Protein AF-A0A1V5WSX2-F1 (afdb_monomer)

Structure (mmCIF, N/CA/C/O backbone):
data_AF-A0A1V5WSX2-F1
#
_entry.id   AF-A0A1V5WSX2-F1
#
loop_
_atom_site.group_PDB
_atom_site.id
_atom_site.type_symbol
_atom_site.label_atom_id
_atom_site.label_alt_id
_atom_site.label_comp_id
_atom_site.label_asym_id
_atom_site.label_entity_id
_atom_site.label_seq_id
_atom_site.pdbx_PDB_ins_code
_atom_site.Cartn_x
_atom_site.Cartn_y
_atom_site.Cartn_z
_atom_site.occupancy
_atom_site.B_iso_or_equiv
_atom_site.auth_seq_id
_atom_site.auth_comp_id
_atom_site.auth_asym_id
_atom_site.auth_atom_id
_atom_site.pdbx_PDB_model_num
ATOM 1 N N . MET A 1 1 ? -23.807 5.286 15.806 1.00 81.06 1 MET A N 1
ATOM 2 C CA . MET A 1 1 ? -22.553 5.607 16.513 1.00 81.06 1 MET A CA 1
ATOM 3 C C . MET A 1 1 ? -21.850 6.659 15.704 1.00 81.06 1 MET A C 1
ATOM 5 O O . MET A 1 1 ? -21.819 6.527 14.485 1.00 81.06 1 MET A O 1
ATOM 9 N N . ARG A 1 2 ? -21.368 7.705 16.363 1.00 89.94 2 ARG A N 1
ATOM 10 C CA . ARG A 1 2 ? -20.576 8.746 15.704 1.00 89.94 2 ARG A CA 1
ATOM 11 C C . ARG A 1 2 ? -19.125 8.290 15.631 1.00 89.94 2 ARG A C 1
ATOM 13 O O . ARG A 1 2 ? -18.667 7.587 16.532 1.00 89.94 2 ARG A O 1
ATOM 20 N N . TYR A 1 3 ? -18.405 8.672 14.586 1.00 93.56 3 TYR A N 1
ATOM 21 C CA . TYR A 1 3 ? -17.001 8.303 14.437 1.00 93.56 3 TYR A CA 1
ATOM 22 C C . TYR A 1 3 ? -16.136 9.506 14.092 1.00 93.56 3 TYR A C 1
ATOM 24 O O . TYR A 1 3 ? -16.601 10.485 13.509 1.00 93.56 3 TYR A O 1
ATOM 32 N N . TYR A 1 4 ? -14.866 9.400 14.454 1.00 94.31 4 TYR A N 1
ATOM 33 C CA . TYR A 1 4 ? -13.810 10.328 14.090 1.00 94.31 4 TYR A CA 1
ATOM 34 C C . TYR A 1 4 ? -12.679 9.550 13.414 1.00 94.31 4 TYR A C 1
ATOM 36 O O . TYR A 1 4 ? -12.425 8.399 13.766 1.00 94.31 4 TYR A O 1
ATOM 44 N N . VAL A 1 5 ? -11.990 10.164 12.453 1.00 92.44 5 VAL A N 1
ATOM 45 C CA . VAL A 1 5 ? -10.804 9.567 11.824 1.00 92.44 5 VAL A CA 1
ATOM 46 C C . VAL A 1 5 ? -9.603 10.423 12.180 1.00 92.44 5 VAL A C 1
ATOM 48 O O . VAL A 1 5 ? -9.512 11.595 11.816 1.00 92.44 5 VAL A O 1
ATOM 51 N N . TYR A 1 6 ? -8.678 9.825 12.915 1.00 87.56 6 TYR A N 1
ATOM 52 C CA . TYR A 1 6 ? -7.447 10.455 13.340 1.00 87.56 6 TYR A CA 1
ATOM 53 C C . TYR A 1 6 ? -6.374 10.274 12.264 1.00 87.56 6 TYR A C 1
ATOM 55 O O . TYR A 1 6 ? -6.050 9.145 11.894 1.00 87.56 6 TYR A O 1
ATOM 63 N N . ASN A 1 7 ? -5.805 11.392 11.800 1.00 75.69 7 ASN A N 1
ATOM 64 C CA . ASN A 1 7 ? -4.631 11.425 10.924 1.00 75.69 7 ASN A CA 1
ATOM 65 C C . ASN A 1 7 ? -4.797 10.562 9.652 1.00 75.69 7 ASN A C 1
ATOM 67 O O . ASN A 1 7 ? -4.144 9.540 9.486 1.00 75.69 7 ASN A O 1
ATOM 71 N N . HIS A 1 8 ? -5.756 10.919 8.793 1.00 74.00 8 HIS A N 1
ATOM 72 C CA . HIS A 1 8 ? -6.280 9.985 7.793 1.00 74.00 8 HIS A CA 1
ATOM 73 C C . HIS A 1 8 ? -5.400 9.742 6.551 1.00 74.00 8 HIS A C 1
ATOM 75 O O . HIS A 1 8 ? -5.700 8.808 5.804 1.00 74.00 8 HIS A O 1
ATOM 81 N N . HIS A 1 9 ? -4.373 10.577 6.304 1.00 74.19 9 HIS A N 1
ATOM 82 C CA . HIS A 1 9 ? -3.373 10.446 5.218 1.00 74.19 9 HIS A CA 1
ATOM 83 C C . HIS A 1 9 ? -3.946 10.075 3.836 1.00 74.19 9 HIS A C 1
ATOM 85 O O . HIS A 1 9 ? -3.335 9.357 3.053 1.00 74.19 9 HIS A O 1
ATOM 91 N N . ASN A 1 10 ? -5.174 10.511 3.542 1.00 78.69 10 ASN A N 1
ATOM 92 C CA . ASN A 1 10 ? -5.944 10.120 2.352 1.00 78.69 10 ASN A CA 1
ATOM 93 C C . ASN A 1 10 ? -6.190 8.602 2.173 1.00 78.69 10 ASN A C 1
ATOM 95 O O . ASN A 1 10 ? -6.681 8.195 1.127 1.00 78.69 10 ASN A O 1
ATOM 99 N N . PHE A 1 11 ? -5.932 7.751 3.171 1.00 86.75 11 PHE A N 1
ATOM 100 C CA . PHE A 1 11 ? -6.207 6.306 3.103 1.00 86.75 11 PHE A CA 1
ATOM 101 C C . PHE A 1 11 ? -7.594 5.917 3.622 1.00 86.75 11 PHE A C 1
ATOM 103 O O . PHE A 1 11 ? -8.118 4.862 3.257 1.00 86.75 11 PHE A O 1
ATOM 110 N N . TRP A 1 12 ? -8.224 6.771 4.430 1.00 91.69 12 TRP A N 1
ATOM 111 C CA . TRP A 1 12 ? -9.629 6.609 4.793 1.00 91.69 12 TRP A CA 1
ATOM 112 C C . TRP A 1 12 ? -10.552 7.053 3.653 1.00 91.69 12 TRP A C 1
ATOM 114 O O . TRP A 1 12 ? -10.501 8.204 3.228 1.00 91.69 12 TRP A O 1
ATOM 124 N N . GLN A 1 13 ? -11.403 6.144 3.172 1.00 92.38 13 GLN A N 1
ATOM 125 C CA . GLN A 1 13 ? -12.164 6.327 1.923 1.00 92.38 13 GLN A CA 1
ATOM 126 C C . GLN A 1 13 ? -13.671 6.072 2.080 1.00 92.38 13 GLN A C 1
ATOM 128 O O . GLN A 1 13 ? -14.421 6.091 1.109 1.00 92.38 13 GLN A O 1
ATOM 133 N N . TRP A 1 14 ? -14.141 5.878 3.314 1.00 92.06 14 TRP A N 1
ATOM 134 C CA . TRP A 1 14 ? -15.554 5.648 3.641 1.00 92.06 14 TRP A CA 1
ATOM 135 C C . TRP A 1 14 ? -16.342 6.939 3.919 1.00 92.06 14 TRP A C 1
ATOM 137 O O . TRP A 1 14 ? -17.446 6.890 4.458 1.00 92.06 14 TRP A O 1
ATOM 147 N N . GLY A 1 15 ? -15.785 8.092 3.542 1.00 84.50 15 GLY A N 1
ATOM 148 C CA . GLY A 1 15 ? -16.383 9.412 3.744 1.00 84.50 15 GLY A CA 1
ATOM 149 C C . GLY A 1 15 ? -15.727 10.214 4.866 1.00 84.50 15 GLY A C 1
ATOM 150 O O . GLY A 1 15 ? -14.919 9.706 5.641 1.00 84.50 15 GLY A O 1
ATOM 151 N N . ILE A 1 16 ? -16.054 11.504 4.919 1.00 76.81 16 ILE A N 1
ATOM 152 C CA . ILE A 1 16 ? -15.537 12.424 5.936 1.00 76.81 16 ILE A CA 1
ATOM 153 C C . ILE A 1 16 ? -16.316 12.192 7.242 1.00 76.81 16 ILE A C 1
ATOM 155 O O . ILE A 1 16 ? -17.545 12.092 7.184 1.00 76.81 16 ILE A O 1
ATOM 159 N N . PRO A 1 17 ? -15.643 12.131 8.406 1.00 78.12 17 PRO A N 1
ATOM 160 C CA . PRO A 1 17 ? -16.316 12.089 9.699 1.00 78.12 17 PRO A CA 1
ATOM 161 C C . PRO A 1 17 ? -17.288 13.258 9.863 1.00 78.12 17 PRO A C 1
ATOM 163 O O . PRO A 1 17 ? -16.935 14.407 9.602 1.00 78.12 17 PRO A O 1
ATOM 166 N N . ASP A 1 18 ? -18.495 12.979 10.342 1.00 72.69 18 ASP A N 1
ATOM 167 C CA . ASP A 1 18 ? -19.526 13.988 10.607 1.00 72.69 18 ASP A CA 1
ATOM 168 C C . ASP A 1 18 ? -19.510 14.492 12.059 1.00 72.69 18 ASP A C 1
ATOM 170 O O . ASP A 1 18 ? -20.369 15.280 12.457 1.00 72.69 18 ASP A O 1
ATOM 174 N N . SER A 1 19 ? -18.535 14.050 12.860 1.00 82.25 19 SER A N 1
ATOM 175 C CA . SER A 1 19 ? -18.461 14.344 14.287 1.00 82.25 19 SER A CA 1
ATOM 176 C C . SER A 1 19 ? -17.075 14.800 14.729 1.00 82.25 19 SER A C 1
ATOM 178 O O . SER A 1 19 ? -16.050 14.425 14.157 1.00 82.25 19 SER A O 1
ATOM 180 N N . SER A 1 20 ? -17.045 15.623 15.776 1.00 89.44 20 SER A N 1
ATOM 181 C CA . SER A 1 20 ? -15.806 15.968 16.469 1.00 89.44 20 SER A CA 1
ATOM 182 C C . SER A 1 20 ? -15.304 14.785 17.300 1.00 89.44 20 SER A C 1
ATOM 184 O O . SER A 1 20 ? -16.075 13.912 17.704 1.00 89.44 20 SER A O 1
ATOM 186 N N . LEU A 1 21 ? -14.011 14.785 17.639 1.00 89.44 21 LEU A N 1
ATOM 187 C CA . LEU A 1 21 ? -13.430 13.764 18.515 1.00 89.44 21 LEU A CA 1
ATOM 188 C C . LEU A 1 21 ? -14.223 13.598 19.826 1.00 89.44 21 LEU A C 1
ATOM 190 O O . LEU A 1 21 ? -14.451 12.478 20.283 1.00 89.44 21 LEU A O 1
ATOM 194 N N . THR A 1 22 ? -14.689 14.700 20.421 1.00 90.00 22 THR A N 1
ATOM 195 C CA . THR A 1 22 ? -15.452 14.671 21.677 1.00 90.00 22 THR A CA 1
ATOM 196 C C . THR A 1 22 ? -16.807 13.986 21.526 1.00 90.00 22 THR A C 1
ATOM 198 O O . THR A 1 22 ? -17.212 13.252 22.427 1.00 90.00 22 THR A O 1
ATOM 201 N N . GLU A 1 23 ? -17.472 14.171 20.386 1.00 91.38 23 GLU A N 1
ATOM 202 C CA . GLU A 1 23 ? -18.795 13.608 20.087 1.00 91.38 23 GLU A CA 1
ATOM 203 C C . GLU A 1 23 ? -18.759 12.178 19.539 1.00 91.38 23 GLU A C 1
ATOM 205 O O . GLU A 1 23 ? -19.786 11.504 19.542 1.00 91.38 23 GLU A O 1
ATOM 210 N N . SER A 1 24 ? -17.606 11.725 19.047 1.00 93.25 24 SER A N 1
ATOM 211 C CA . SER A 1 24 ? -17.447 10.388 18.470 1.00 93.25 24 SER A CA 1
ATOM 212 C C . SER A 1 24 ? -17.478 9.285 19.530 1.00 93.25 24 SER A C 1
ATOM 214 O O . SER A 1 24 ? -16.972 9.474 20.628 1.00 93.25 24 SER A O 1
ATOM 216 N N . ASP A 1 25 ? -18.030 8.117 19.218 1.00 94.62 25 ASP A N 1
ATOM 217 C CA . ASP A 1 25 ? -17.921 6.908 20.051 1.00 94.62 25 ASP A CA 1
ATOM 218 C C . ASP A 1 25 ? -16.700 6.065 19.638 1.00 94.62 25 ASP A C 1
ATOM 220 O O . ASP A 1 25 ? -16.114 5.340 20.443 1.00 94.62 25 ASP A O 1
ATOM 224 N N . ILE A 1 26 ? -16.324 6.172 18.359 1.00 96.00 26 ILE A N 1
ATOM 225 C CA . ILE A 1 26 ? -15.271 5.395 17.707 1.00 96.00 26 ILE A CA 1
ATOM 226 C C . ILE A 1 26 ? -14.227 6.346 17.135 1.00 96.00 26 ILE A C 1
ATOM 228 O O . ILE A 1 26 ? -14.568 7.344 16.496 1.00 96.00 26 ILE A O 1
ATOM 232 N N . VAL A 1 27 ? -12.959 5.984 17.288 1.00 96.38 27 VAL A N 1
ATOM 233 C CA . VAL A 1 27 ? -11.837 6.639 16.625 1.00 96.38 27 VAL A CA 1
ATOM 234 C C . VAL A 1 27 ? -11.146 5.640 15.710 1.00 96.38 27 VAL A C 1
ATOM 236 O O . VAL A 1 27 ? -10.592 4.647 16.174 1.00 96.38 27 VAL A O 1
ATOM 239 N N . PHE A 1 28 ? -11.156 5.923 14.412 1.00 96.06 28 PHE A N 1
ATOM 240 C CA . PHE A 1 28 ? -10.368 5.194 13.425 1.00 96.06 28 PHE A CA 1
ATOM 241 C C . PHE A 1 28 ? -8.978 5.821 13.297 1.00 96.06 28 PHE A C 1
ATOM 243 O O . PHE A 1 28 ? -8.864 7.040 13.173 1.00 96.06 28 PHE A O 1
ATOM 250 N N . MET A 1 29 ? -7.922 5.011 13.294 1.00 94.75 29 MET A N 1
ATOM 251 C CA . MET A 1 29 ? -6.538 5.470 13.124 1.00 94.75 29 MET A CA 1
ATOM 252 C C . MET A 1 29 ? -5.724 4.520 12.249 1.00 94.75 29 MET A C 1
ATOM 254 O O . MET A 1 29 ? -6.065 3.355 12.092 1.00 94.75 29 MET A O 1
ATOM 258 N N . TRP A 1 30 ? -4.655 5.031 11.649 1.00 91.12 30 TRP A N 1
ATOM 259 C CA . TRP A 1 30 ? -3.855 4.282 10.680 1.00 91.12 30 TRP A CA 1
ATOM 260 C C . TRP A 1 30 ? -2.853 3.300 11.308 1.00 91.12 30 TRP A C 1
ATOM 262 O O . TRP A 1 30 ? -2.371 2.391 10.638 1.00 91.12 30 TRP A O 1
ATOM 272 N N . ALA A 1 31 ? -2.529 3.495 12.584 1.00 92.50 31 ALA A N 1
ATOM 273 C CA . ALA A 1 31 ? -1.707 2.613 13.404 1.00 92.50 31 ALA A CA 1
ATOM 274 C C . ALA A 1 31 ? -1.975 2.917 14.882 1.00 92.50 31 ALA A C 1
ATOM 276 O O . ALA A 1 31 ? -2.416 4.015 15.217 1.00 92.50 31 ALA A O 1
ATOM 277 N N . ASP A 1 32 ? -1.668 1.971 15.762 1.00 94.25 32 ASP A N 1
ATOM 278 C CA . ASP A 1 32 ? -1.816 2.105 17.214 1.00 94.25 32 ASP A CA 1
ATOM 279 C C . ASP A 1 32 ? -0.463 2.124 17.945 1.00 94.25 32 ASP A C 1
ATOM 281 O O . ASP A 1 32 ? -0.228 2.985 18.792 1.00 94.25 32 ASP A O 1
ATOM 285 N N . PHE A 1 33 ? 0.470 1.242 17.579 1.00 92.69 33 PHE A N 1
ATOM 286 C CA . PHE A 1 33 ? 1.764 1.099 18.243 1.00 92.69 33 PHE A CA 1
ATOM 287 C C . PHE A 1 33 ? 2.616 2.382 18.299 1.00 92.69 33 PHE A C 1
ATOM 289 O O . PHE A 1 33 ? 3.225 2.606 19.351 1.00 92.69 33 PHE A O 1
ATOM 296 N N . PRO A 1 34 ? 2.674 3.261 17.268 1.00 91.75 34 PRO A N 1
ATOM 297 C CA . PRO A 1 34 ? 3.456 4.489 17.379 1.00 91.75 34 PRO A CA 1
ATOM 298 C C . PRO A 1 34 ? 2.739 5.558 18.222 1.00 91.75 34 PRO A C 1
ATOM 300 O O . PRO A 1 34 ? 3.368 6.535 18.614 1.00 91.75 34 PRO A O 1
ATOM 303 N N . PHE A 1 35 ? 1.457 5.354 18.549 1.00 94.25 35 PHE A N 1
ATOM 304 C CA . PHE A 1 35 ? 0.581 6.283 19.272 1.00 94.25 35 PHE A CA 1
ATOM 305 C C . PHE A 1 35 ? 0.051 5.676 20.576 1.00 94.25 35 PHE A C 1
ATOM 307 O O . PHE A 1 35 ? -1.097 5.876 20.975 1.00 94.25 35 PHE A O 1
ATOM 314 N N . ARG A 1 36 ? 0.878 4.872 21.254 1.00 95.31 36 ARG A N 1
ATOM 315 C CA . ARG A 1 36 ? 0.453 4.093 22.425 1.00 95.31 36 ARG A CA 1
ATOM 316 C C . ARG A 1 36 ? -0.188 4.940 23.527 1.00 95.31 36 ARG A C 1
ATOM 318 O O . ARG A 1 36 ? -1.112 4.468 24.192 1.00 95.31 36 ARG A O 1
ATOM 325 N N . ASN A 1 37 ? 0.315 6.149 23.760 1.00 96.31 37 ASN A N 1
ATOM 326 C CA . ASN A 1 37 ? -0.226 7.027 24.795 1.00 96.31 37 ASN A CA 1
ATOM 327 C C . ASN A 1 37 ? -1.585 7.585 24.374 1.00 96.31 37 ASN A C 1
ATOM 329 O O . ASN A 1 37 ? -2.527 7.554 25.158 1.00 96.31 37 ASN A O 1
ATOM 333 N N . GLU A 1 38 ? -1.701 8.015 23.123 1.00 95.81 38 GLU A N 1
ATOM 334 C CA . GLU A 1 38 ? -2.919 8.542 22.527 1.00 95.81 38 GLU A CA 1
ATOM 335 C C . GLU A 1 38 ? -4.026 7.485 22.522 1.00 95.81 38 GLU A C 1
ATOM 337 O O . GLU A 1 38 ? -5.136 7.773 22.964 1.00 95.81 38 GLU A O 1
ATOM 342 N N . VAL A 1 39 ? -3.721 6.246 22.116 1.00 97.00 39 VAL A N 1
ATOM 343 C CA . VAL A 1 39 ? -4.668 5.117 22.153 1.00 97.00 39 VAL A CA 1
ATOM 344 C C . VAL A 1 39 ? -5.210 4.916 23.567 1.00 97.00 39 VAL A C 1
ATOM 346 O O . VAL A 1 39 ? -6.424 4.902 23.768 1.00 97.00 39 VAL A O 1
ATOM 349 N N . LYS A 1 40 ? -4.323 4.850 24.569 1.00 97.12 40 LYS A N 1
ATOM 350 C CA . LYS A 1 40 ? -4.722 4.690 25.974 1.00 97.12 40 LYS A CA 1
ATOM 351 C C . LYS A 1 40 ? -5.558 5.861 26.480 1.00 97.12 40 LYS A C 1
ATOM 353 O O . LYS A 1 40 ? -6.508 5.649 27.229 1.00 97.12 40 LYS A O 1
ATOM 358 N N . THR A 1 41 ? -5.224 7.091 26.092 1.00 97.25 41 THR A N 1
ATOM 359 C CA . THR A 1 41 ? -6.006 8.279 26.451 1.00 97.25 41 THR A CA 1
ATOM 360 C C . THR A 1 41 ? -7.407 8.220 25.848 1.00 97.25 41 THR A C 1
ATOM 362 O O . THR A 1 41 ? -8.378 8.457 26.562 1.00 97.25 41 THR A O 1
ATOM 365 N N . LEU A 1 42 ? -7.535 7.856 24.572 1.00 96.81 42 LEU A N 1
ATOM 366 C CA . LEU A 1 42 ? -8.828 7.714 23.901 1.00 96.81 42 LEU A CA 1
ATOM 367 C C . LEU A 1 42 ? -9.685 6.619 24.549 1.00 96.81 42 LEU A C 1
ATOM 369 O O . LEU A 1 42 ? -10.853 6.860 24.856 1.00 96.81 42 LEU A O 1
ATOM 373 N N . GLN A 1 43 ? -9.090 5.463 24.844 1.00 97.19 43 GLN A N 1
ATOM 374 C CA . GLN A 1 43 ? -9.759 4.378 25.566 1.00 97.19 43 GLN A CA 1
ATOM 375 C C . GLN A 1 43 ? -10.199 4.816 26.973 1.00 97.19 43 GLN A C 1
ATOM 377 O O . GLN A 1 43 ? -11.328 4.549 27.380 1.00 97.19 43 GLN A O 1
ATOM 382 N N . ALA A 1 44 ? -9.367 5.571 27.702 1.00 97.12 44 ALA A N 1
ATOM 383 C CA . ALA A 1 44 ? -9.721 6.124 29.015 1.00 97.12 44 ALA A CA 1
ATOM 384 C C . ALA A 1 44 ? -10.860 7.161 28.952 1.00 97.12 44 ALA A C 1
ATOM 386 O O . ALA A 1 44 ? -11.590 7.337 29.926 1.00 97.12 44 ALA A O 1
ATOM 387 N N . MET A 1 45 ? -11.049 7.821 27.806 1.00 95.94 45 MET A N 1
ATOM 388 C CA . MET A 1 45 ? -12.198 8.691 27.526 1.00 95.94 45 MET A CA 1
ATOM 389 C C . MET A 1 45 ? -13.460 7.911 27.111 1.00 95.94 45 MET A C 1
ATOM 391 O O . MET A 1 45 ? -14.465 8.526 26.750 1.00 95.94 45 MET A O 1
ATOM 395 N N . GLY A 1 46 ? -13.417 6.576 27.132 1.00 95.81 46 GLY A N 1
ATOM 396 C CA . GLY A 1 46 ? -14.520 5.705 26.729 1.00 95.81 46 GLY A CA 1
ATOM 397 C C . GLY A 1 46 ? -14.697 5.585 25.215 1.00 95.81 46 GLY A C 1
ATOM 398 O O . GLY A 1 46 ? -15.761 5.157 24.771 1.00 95.81 46 GLY A O 1
ATOM 399 N N . LYS A 1 47 ? -13.699 5.984 24.414 1.00 96.56 47 LYS A N 1
ATOM 400 C CA . LYS A 1 47 ? -13.724 5.808 22.957 1.00 96.56 47 LYS A CA 1
ATOM 401 C C . LYS A 1 47 ? -13.241 4.410 22.594 1.00 96.56 47 LYS A C 1
ATOM 403 O O . LYS A 1 47 ? -12.296 3.908 23.194 1.00 96.56 47 LYS A O 1
ATOM 408 N N . LYS A 1 48 ? -13.843 3.829 21.560 1.00 97.44 48 LYS A N 1
ATOM 409 C CA . LYS A 1 48 ? -13.349 2.606 20.925 1.00 97.44 48 LYS A CA 1
ATOM 410 C C . LYS A 1 48 ? -12.341 2.962 19.838 1.00 97.44 48 LYS A C 1
ATOM 412 O O . LYS A 1 48 ? -12.667 3.731 18.937 1.00 97.44 48 LYS A O 1
ATOM 417 N N . VAL A 1 49 ? -11.133 2.426 19.912 1.00 97.94 49 VAL A N 1
ATOM 418 C CA . VAL A 1 49 ? -10.053 2.697 18.962 1.00 97.94 49 VAL A CA 1
ATOM 419 C C . VAL A 1 49 ? -9.953 1.553 17.965 1.00 97.94 49 VAL A C 1
ATOM 421 O O . VAL A 1 49 ? -9.719 0.411 18.348 1.00 97.94 49 VAL A O 1
ATOM 424 N N . ILE A 1 50 ? -10.110 1.866 16.681 1.00 97.94 50 ILE A N 1
ATOM 425 C CA . ILE A 1 50 ? -10.044 0.899 15.586 1.00 97.94 50 ILE A CA 1
ATOM 426 C C . ILE A 1 50 ? -8.904 1.279 14.646 1.00 97.94 50 ILE A C 1
ATOM 428 O O . ILE A 1 50 ? -8.854 2.402 14.144 1.00 97.94 50 ILE A O 1
ATOM 432 N N . VAL A 1 51 ? -8.004 0.341 14.370 1.00 97.31 51 VAL A N 1
ATOM 433 C CA . VAL A 1 51 ? -6.956 0.534 13.365 1.00 97.31 51 VAL A CA 1
ATOM 434 C C . VAL A 1 51 ? -7.487 0.137 11.997 1.00 97.31 51 VAL A C 1
ATOM 436 O O . VAL A 1 51 ? -8.081 -0.925 11.858 1.00 97.31 51 VAL A O 1
ATOM 439 N N . TYR A 1 52 ? -7.267 0.952 10.972 1.00 95.94 52 TYR A N 1
ATOM 440 C CA . TYR A 1 52 ? -7.477 0.545 9.582 1.00 95.94 52 TYR A CA 1
ATOM 441 C C . TYR A 1 52 ? -6.138 0.383 8.872 1.00 95.94 52 TYR A C 1
ATOM 443 O O . TYR A 1 52 ? -5.191 1.121 9.136 1.00 95.94 52 TYR A O 1
ATOM 451 N N . GLU A 1 53 ? -6.058 -0.583 7.961 1.00 93.62 53 GLU A N 1
ATOM 452 C CA . GLU A 1 53 ? -4.839 -0.847 7.203 1.00 93.62 53 GLU A CA 1
ATOM 453 C C . GLU A 1 53 ? -4.451 0.345 6.308 1.00 93.62 53 GLU A C 1
ATOM 455 O O . GLU A 1 53 ? -5.069 0.631 5.277 1.00 93.62 53 GLU A O 1
ATOM 460 N N . HIS A 1 54 ? -3.409 1.057 6.733 1.00 86.31 54 HIS A N 1
ATOM 461 C CA . HIS A 1 54 ? -2.911 2.267 6.095 1.00 86.31 54 HIS A CA 1
ATOM 462 C C . HIS A 1 54 ? -1.879 1.961 5.017 1.00 86.31 54 HIS A C 1
ATOM 464 O O . HIS A 1 54 ? -0.669 1.915 5.246 1.00 86.31 54 HIS A O 1
ATOM 470 N N . GLY A 1 55 ? -2.396 1.752 3.814 1.00 87.50 55 GLY A N 1
ATOM 471 C CA . GLY A 1 55 ? -1.596 1.308 2.689 1.00 87.50 55 GLY A CA 1
ATOM 472 C C . GLY A 1 55 ? -1.410 -0.201 2.688 1.00 87.50 55 GLY A C 1
ATOM 473 O O . GLY A 1 55 ? -1.583 -0.899 3.684 1.00 87.50 55 GLY A O 1
ATOM 474 N N . PHE A 1 56 ? -1.107 -0.710 1.505 1.00 90.69 56 PHE A N 1
ATOM 475 C CA . PHE A 1 56 ? -1.069 -2.136 1.252 1.00 90.69 56 PHE A CA 1
ATOM 476 C C . PHE A 1 56 ? 0.006 -2.832 2.092 1.00 90.69 56 PHE A C 1
ATOM 478 O O . PHE A 1 56 ? 1.191 -2.520 1.959 1.00 90.69 56 PHE A O 1
ATOM 485 N N . GLY A 1 57 ? -0.411 -3.788 2.924 1.00 90.44 57 GLY A N 1
ATOM 486 C CA . GLY A 1 57 ? 0.489 -4.608 3.720 1.00 90.44 57 GLY A CA 1
ATOM 487 C C . GLY A 1 57 ? 0.863 -4.026 5.080 1.00 90.44 57 GLY A C 1
ATOM 488 O O . GLY A 1 57 ? 1.675 -4.626 5.780 1.00 90.44 57 GLY A O 1
ATOM 489 N N . ALA A 1 58 ? 0.296 -2.887 5.487 1.00 92.00 58 ALA A N 1
ATOM 490 C CA . ALA A 1 58 ? 0.672 -2.234 6.743 1.00 92.00 58 ALA A CA 1
ATOM 491 C C . ALA A 1 58 ? 0.383 -3.099 7.983 1.00 92.00 58 ALA A C 1
ATOM 493 O O . ALA A 1 58 ? 1.149 -3.077 8.942 1.00 92.00 58 ALA A O 1
ATOM 494 N N . LEU A 1 59 ? -0.674 -3.918 7.952 1.00 95.06 59 LEU A N 1
ATOM 495 C CA . LEU A 1 59 ? -1.010 -4.815 9.066 1.00 95.06 59 LEU A CA 1
ATOM 496 C C . LEU A 1 59 ? -0.069 -6.022 9.202 1.00 95.06 59 LEU A C 1
ATOM 498 O O . LEU A 1 59 ? -0.077 -6.683 10.236 1.00 95.06 59 LEU A O 1
ATOM 502 N N . PHE A 1 60 ? 0.782 -6.300 8.214 1.00 94.50 60 PHE A N 1
ATOM 503 C CA . PHE A 1 60 ? 1.816 -7.322 8.379 1.00 94.50 60 PHE A CA 1
ATOM 504 C C . PHE A 1 60 ? 2.935 -6.871 9.316 1.00 94.50 60 PHE A C 1
ATOM 506 O O . PHE A 1 60 ? 3.680 -7.716 9.802 1.00 94.50 60 PHE A O 1
ATOM 513 N N . ASP A 1 61 ? 3.061 -5.567 9.598 1.00 93.38 61 ASP A N 1
ATOM 514 C CA . ASP A 1 61 ? 4.089 -5.052 10.509 1.00 93.38 61 ASP A CA 1
ATOM 515 C C . ASP A 1 61 ? 3.961 -5.691 11.905 1.00 93.38 61 ASP A C 1
ATOM 517 O O . ASP A 1 61 ? 4.968 -5.997 12.539 1.00 93.38 61 ASP A O 1
ATOM 521 N N . TYR A 1 62 ? 2.733 -5.992 12.345 1.00 96.12 62 TYR A N 1
ATOM 522 C CA . TYR A 1 62 ? 2.465 -6.670 13.618 1.00 96.12 62 TYR A CA 1
ATOM 523 C C . TYR A 1 62 ? 3.097 -8.061 13.685 1.00 96.12 62 TYR A C 1
ATOM 525 O O . TYR A 1 62 ? 3.773 -8.371 14.663 1.00 96.12 62 TYR A O 1
ATOM 533 N N . GLU A 1 63 ? 2.938 -8.873 12.639 1.00 96.25 63 GLU A N 1
ATOM 534 C CA . GLU A 1 63 ? 3.539 -10.207 12.569 1.00 96.25 63 GLU A CA 1
ATOM 535 C C . GLU A 1 63 ? 5.046 -10.129 12.310 1.00 96.25 63 GLU A C 1
ATOM 537 O O . GLU A 1 63 ? 5.849 -10.702 13.043 1.00 96.25 63 GLU A O 1
ATOM 542 N N . LEU A 1 64 ? 5.433 -9.429 11.245 1.00 94.38 64 LEU A N 1
ATOM 543 C CA . LEU A 1 64 ? 6.779 -9.506 10.684 1.00 94.38 64 LEU A CA 1
ATOM 544 C C . LEU A 1 64 ? 7.810 -8.731 11.507 1.00 94.38 64 LEU A C 1
ATOM 546 O O . LEU A 1 64 ? 8.993 -9.062 11.466 1.00 94.38 64 LEU A O 1
ATOM 550 N N . ASN A 1 65 ? 7.365 -7.720 12.255 1.00 94.19 65 ASN A N 1
ATOM 551 C CA . ASN A 1 65 ? 8.226 -6.853 13.060 1.00 94.19 65 ASN A CA 1
ATOM 552 C C . ASN A 1 65 ? 7.847 -6.849 14.543 1.00 94.19 65 ASN A C 1
ATOM 554 O O . ASN A 1 65 ? 8.331 -5.998 15.291 1.00 94.19 65 ASN A O 1
ATOM 558 N N . ASN A 1 66 ? 7.017 -7.810 14.971 1.00 94.44 66 ASN A N 1
ATOM 559 C CA . ASN A 1 66 ? 6.634 -8.025 16.365 1.00 94.44 66 ASN A CA 1
ATOM 560 C C . ASN A 1 66 ? 6.127 -6.733 17.039 1.00 94.44 66 ASN A C 1
ATOM 562 O O . ASN A 1 66 ? 6.587 -6.354 18.122 1.00 94.44 66 ASN A O 1
ATOM 566 N N . ARG A 1 67 ? 5.231 -6.006 16.353 1.00 94.75 67 ARG A N 1
ATOM 567 C CA . ARG A 1 67 ? 4.623 -4.780 16.893 1.00 94.75 67 ARG A CA 1
ATOM 568 C C . ARG A 1 67 ? 3.523 -5.121 17.883 1.00 94.75 67 ARG A C 1
ATOM 570 O O . ARG A 1 67 ? 2.782 -6.085 17.719 1.00 94.75 67 ARG A O 1
ATOM 577 N N . ASP A 1 68 ? 3.382 -4.263 18.883 1.00 94.19 68 ASP A N 1
ATOM 578 C CA . ASP A 1 68 ? 2.292 -4.357 19.841 1.00 94.19 68 ASP A CA 1
ATOM 579 C C . ASP A 1 68 ? 0.943 -4.028 19.196 1.00 94.19 68 ASP A C 1
ATOM 581 O O . ASP A 1 68 ? 0.816 -3.019 18.508 1.00 94.19 68 ASP A O 1
ATOM 585 N N . PHE A 1 69 ? -0.078 -4.821 19.506 1.00 95.25 69 PHE A N 1
ATOM 586 C CA . PHE A 1 69 ? -1.474 -4.567 19.152 1.00 95.25 69 PHE A CA 1
ATOM 587 C C . PHE A 1 69 ? -2.243 -4.126 20.408 1.00 95.25 69 PHE A C 1
ATOM 589 O O . PHE A 1 69 ? -2.341 -4.859 21.392 1.00 95.25 69 PHE A O 1
ATOM 596 N N . ILE A 1 70 ? -2.730 -2.886 20.421 1.00 97.12 70 ILE A N 1
ATOM 597 C CA . ILE A 1 70 ? -3.354 -2.247 21.596 1.00 97.12 70 ILE A CA 1
ATOM 598 C C . ILE A 1 70 ? -4.727 -1.631 21.305 1.00 97.12 70 ILE A C 1
ATOM 600 O O . ILE A 1 70 ? -5.418 -1.220 22.240 1.00 97.12 70 ILE A O 1
ATOM 604 N N . ALA A 1 71 ? -5.114 -1.543 20.033 1.00 97.88 71 ALA A N 1
ATOM 605 C CA . ALA A 1 71 ? -6.439 -1.106 19.624 1.00 97.88 71 ALA A CA 1
ATOM 606 C C . ALA A 1 71 ? -7.519 -2.145 19.974 1.00 97.88 71 ALA A C 1
ATOM 608 O O . ALA A 1 71 ? -7.244 -3.325 20.204 1.00 97.88 71 ALA A O 1
ATOM 609 N N . ASP A 1 72 ? -8.772 -1.698 19.994 1.00 98.44 72 ASP A N 1
ATOM 610 C CA . ASP A 1 72 ? -9.927 -2.549 20.291 1.00 98.44 72 ASP A CA 1
ATOM 611 C C . ASP A 1 72 ? -10.306 -3.436 19.094 1.00 98.44 72 ASP A C 1
ATOM 613 O O . ASP A 1 72 ? -10.878 -4.512 19.275 1.00 98.44 72 ASP A O 1
ATOM 617 N N . GLY A 1 73 ? -9.959 -3.014 17.873 1.00 98.50 73 GLY A N 1
ATOM 618 C CA . GLY A 1 73 ? -10.156 -3.798 16.657 1.00 98.50 73 GLY A CA 1
ATOM 619 C C . GLY A 1 73 ? -9.367 -3.291 15.449 1.00 98.50 73 GLY A C 1
ATOM 620 O O . GLY A 1 73 ? -8.802 -2.198 15.468 1.00 98.50 73 GLY A O 1
ATOM 621 N N . TYR A 1 74 ? -9.350 -4.101 14.389 1.00 98.62 74 TYR A N 1
ATOM 622 C CA . TYR A 1 74 ? -8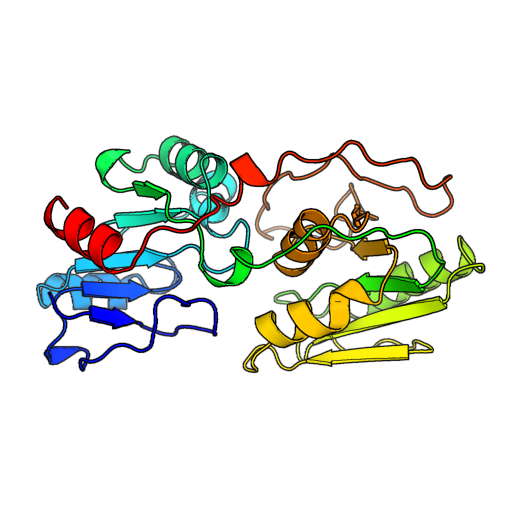.548 -3.900 13.182 1.00 98.62 74 TYR A CA 1
ATOM 623 C C . TYR A 1 74 ? -9.377 -4.128 11.910 1.00 98.62 74 TYR A C 1
ATOM 625 O O . TYR A 1 74 ? -10.075 -5.136 11.787 1.00 98.62 74 TYR A O 1
ATOM 633 N N . LEU A 1 75 ? -9.276 -3.217 10.942 1.00 98.38 75 LEU A N 1
ATOM 634 C CA . LEU A 1 75 ? -9.855 -3.344 9.604 1.00 98.38 75 LEU A CA 1
ATOM 635 C C . LEU A 1 75 ? -8.771 -3.789 8.621 1.00 98.38 75 LEU A C 1
ATOM 637 O O . LEU A 1 75 ? -7.859 -3.022 8.304 1.00 98.38 75 LEU A O 1
ATOM 641 N N . ALA A 1 76 ? -8.887 -5.023 8.142 1.00 97.88 76 ALA A N 1
ATOM 642 C CA . ALA A 1 76 ? -7.968 -5.635 7.193 1.00 97.88 76 ALA A CA 1
ATOM 643 C C . ALA A 1 76 ? -8.419 -5.411 5.742 1.00 97.88 76 ALA A C 1
ATOM 645 O O . ALA A 1 76 ? -9.603 -5.561 5.424 1.00 97.88 76 ALA A O 1
ATOM 646 N N . LEU A 1 77 ? -7.482 -5.116 4.831 1.00 96.50 77 LEU A N 1
ATOM 647 C CA . LEU A 1 77 ? -7.793 -5.004 3.399 1.00 96.50 77 LEU A CA 1
ATOM 648 C C . LEU A 1 77 ? -8.277 -6.334 2.816 1.00 96.50 77 LEU A C 1
ATOM 650 O O . LEU A 1 77 ? -9.195 -6.341 1.997 1.00 96.50 77 LEU A O 1
ATOM 654 N N . GLY A 1 78 ? -7.696 -7.453 3.240 1.00 97.12 78 GLY A N 1
ATOM 655 C CA . GLY A 1 78 ? -8.007 -8.786 2.728 1.00 97.12 78 GLY A CA 1
ATOM 656 C C . GLY A 1 78 ? -7.762 -9.887 3.752 1.00 97.12 78 GLY A C 1
ATOM 657 O O . GLY A 1 78 ? -7.346 -9.631 4.885 1.00 97.12 78 GLY A O 1
ATOM 658 N N . ASP A 1 79 ? -8.021 -11.122 3.331 1.00 97.25 79 ASP A N 1
ATOM 659 C CA . ASP A 1 79 ? -7.839 -12.313 4.161 1.00 97.25 79 ASP A CA 1
ATOM 660 C C . ASP A 1 79 ? -6.374 -12.492 4.580 1.00 97.25 79 ASP A C 1
ATOM 662 O O . ASP A 1 79 ? -6.112 -12.850 5.721 1.00 97.25 79 ASP A O 1
ATOM 666 N N . GLU A 1 80 ? -5.418 -12.155 3.711 1.00 95.88 80 GLU A N 1
ATOM 667 C CA . GLU A 1 80 ? -3.986 -12.262 4.028 1.00 95.88 80 GLU A CA 1
ATOM 668 C C . GLU A 1 80 ? -3.562 -11.348 5.187 1.00 95.88 80 GLU A C 1
ATOM 670 O O . GLU A 1 80 ? -2.832 -11.778 6.083 1.00 95.88 80 GLU A O 1
ATOM 675 N N . SER A 1 81 ? -4.064 -10.109 5.217 1.00 96.38 81 SER A N 1
ATOM 676 C CA . SER A 1 81 ? -3.810 -9.170 6.317 1.00 96.38 81 SER A CA 1
ATOM 677 C C . SER A 1 81 ? -4.487 -9.623 7.615 1.00 96.38 81 SER A C 1
ATOM 679 O O . SER A 1 81 ? -3.887 -9.525 8.686 1.00 96.38 81 SER A O 1
ATOM 681 N N . ARG A 1 82 ? -5.709 -10.177 7.541 1.00 98.00 82 ARG A N 1
ATOM 682 C CA . ARG A 1 82 ? -6.373 -10.790 8.707 1.00 98.00 82 ARG A CA 1
ATOM 683 C C . ARG A 1 82 ? -5.546 -11.948 9.251 1.00 98.00 82 ARG A C 1
ATOM 685 O O . ARG A 1 82 ? -5.301 -12.014 10.452 1.00 98.00 82 ARG A O 1
ATOM 692 N N . ASP A 1 83 ? -5.137 -12.863 8.384 1.00 97.81 83 ASP A N 1
ATOM 693 C CA . ASP A 1 83 ? -4.416 -14.062 8.793 1.00 97.81 83 ASP A CA 1
ATOM 694 C C . ASP A 1 83 ? -3.051 -13.696 9.396 1.00 97.81 83 ASP A C 1
ATOM 696 O O . ASP A 1 83 ? -2.611 -14.349 10.341 1.00 97.81 83 ASP A O 1
ATOM 700 N N . SER A 1 84 ? -2.414 -12.623 8.913 1.00 97.06 84 SER A N 1
ATOM 701 C CA . SER A 1 84 ? -1.207 -12.051 9.523 1.00 97.06 84 SER A CA 1
ATOM 702 C C . SER A 1 84 ? -1.446 -11.541 10.946 1.00 97.06 84 SER A C 1
ATOM 704 O O . SER A 1 84 ? -0.731 -11.938 11.865 1.00 97.06 84 SER A O 1
ATOM 706 N N . LEU A 1 85 ? -2.508 -10.763 11.177 1.00 97.94 85 LEU A N 1
ATOM 707 C CA . LEU A 1 85 ? -2.873 -10.306 12.524 1.00 97.94 85 LEU A CA 1
ATOM 708 C C . LEU A 1 85 ? -3.180 -11.465 13.485 1.00 97.94 85 LEU A C 1
ATOM 710 O O . LEU A 1 85 ? -2.776 -11.426 14.646 1.00 97.94 85 LEU A O 1
ATOM 714 N N . ILE A 1 86 ? -3.848 -12.520 13.007 1.00 98.44 86 ILE A N 1
ATOM 715 C CA . ILE A 1 86 ? -4.106 -13.725 13.812 1.00 98.44 86 ILE A CA 1
ATOM 716 C C . ILE A 1 86 ? -2.786 -14.402 14.198 1.00 98.44 86 ILE A C 1
ATOM 718 O O . ILE A 1 86 ? -2.614 -14.786 15.355 1.00 98.44 86 ILE A O 1
ATOM 722 N N . ARG A 1 87 ? -1.830 -14.520 13.265 1.00 97.75 87 ARG A N 1
ATOM 723 C CA . ARG A 1 87 ? -0.489 -15.062 13.557 1.00 97.75 87 ARG A CA 1
ATOM 724 C C . ARG A 1 87 ? 0.303 -14.180 14.524 1.00 97.75 87 ARG A C 1
ATOM 726 O O . ARG A 1 87 ? 1.069 -14.719 15.317 1.00 97.75 87 ARG A O 1
ATOM 733 N N . ALA A 1 88 ? 0.077 -12.866 14.510 1.00 97.25 88 ALA A N 1
ATOM 734 C CA . ALA A 1 88 ? 0.634 -11.933 15.489 1.00 97.25 88 ALA A CA 1
ATOM 735 C C . ALA A 1 88 ? -0.010 -12.053 16.888 1.00 97.25 88 ALA A C 1
ATOM 737 O O . ALA A 1 88 ? 0.568 -11.580 17.863 1.00 97.25 88 ALA A O 1
ATOM 738 N N . GLY A 1 89 ? -1.175 -12.702 17.007 1.00 98.00 89 GLY A N 1
ATOM 739 C CA . GLY A 1 89 ? -1.860 -12.952 18.280 1.00 98.00 89 GLY A CA 1
ATOM 740 C C . GLY A 1 89 ? -3.120 -12.117 18.523 1.00 98.00 89 GLY A C 1
ATOM 741 O O . GLY A 1 89 ? -3.643 -12.131 19.636 1.00 98.00 89 GLY A O 1
ATOM 742 N N . VAL A 1 90 ? -3.628 -11.405 17.513 1.00 98.19 90 VAL A N 1
ATOM 743 C CA . VAL A 1 90 ? -4.907 -10.688 17.615 1.00 98.19 90 VAL A CA 1
ATOM 744 C C . VAL A 1 90 ? -6.070 -11.679 17.533 1.00 98.19 90 VAL A C 1
ATOM 746 O O . VAL A 1 90 ? -6.141 -12.503 16.619 1.00 98.19 90 VAL A O 1
ATOM 749 N N . ASP A 1 91 ? -7.019 -11.577 18.466 1.00 98.19 91 ASP A N 1
ATOM 750 C CA . ASP A 1 91 ? -8.226 -12.403 18.447 1.00 98.19 91 ASP A CA 1
ATOM 751 C C . ASP A 1 91 ? -9.036 -12.172 17.163 1.00 98.19 91 ASP A C 1
ATOM 753 O O . ASP A 1 91 ? -9.339 -11.039 16.788 1.00 98.19 91 ASP A O 1
ATOM 757 N N . SER A 1 92 ? -9.454 -13.256 16.505 1.00 97.69 92 SER A N 1
ATOM 758 C CA . SER A 1 92 ? -10.166 -13.179 15.217 1.00 97.69 92 SER A CA 1
ATOM 759 C C . SER A 1 92 ? -11.454 -12.341 15.245 1.00 97.69 92 SER A C 1
ATOM 761 O O . SER A 1 92 ? -11.801 -11.730 14.239 1.00 97.69 92 SER A O 1
ATOM 763 N N . ASN A 1 93 ? -12.150 -12.260 16.385 1.00 97.75 93 ASN A N 1
ATOM 764 C CA . ASN A 1 93 ? -13.356 -11.437 16.541 1.00 97.75 93 ASN A CA 1
ATOM 765 C C . ASN A 1 93 ? -13.062 -9.924 16.572 1.00 97.75 93 ASN A C 1
ATOM 767 O O . ASN A 1 93 ? -13.977 -9.130 16.353 1.00 97.75 93 ASN A O 1
ATOM 771 N N . LYS A 1 94 ? -11.802 -9.533 16.800 1.00 98.50 94 LYS A N 1
ATOM 772 C CA . LYS A 1 94 ? -11.316 -8.148 16.748 1.00 98.50 94 LYS A CA 1
ATOM 773 C C . LYS A 1 94 ? -10.844 -7.727 15.361 1.00 98.50 94 LYS A C 1
ATOM 775 O O . LYS A 1 94 ? -10.354 -6.611 15.206 1.00 98.50 94 LYS A O 1
ATOM 780 N N . ILE A 1 95 ? -11.008 -8.572 14.345 1.00 98.69 95 ILE A N 1
ATOM 781 C CA . ILE A 1 95 ? -10.566 -8.282 12.981 1.00 98.69 95 ILE A CA 1
ATOM 782 C C . ILE A 1 95 ? -11.757 -8.338 12.026 1.00 98.69 95 ILE A C 1
ATOM 784 O O . ILE A 1 95 ? -12.487 -9.328 11.983 1.00 98.69 95 ILE A O 1
ATOM 788 N N . LEU A 1 96 ? -11.921 -7.300 11.208 1.00 98.69 96 LEU A N 1
ATOM 789 C CA . LEU A 1 96 ? -12.904 -7.260 10.130 1.00 98.69 96 LEU A CA 1
ATOM 790 C C . LEU A 1 96 ? -12.199 -7.097 8.785 1.00 98.69 96 LEU A C 1
ATOM 792 O O . LEU A 1 96 ? -11.464 -6.137 8.578 1.00 98.69 96 LEU A O 1
ATOM 796 N N . VAL A 1 97 ? -12.451 -8.007 7.842 1.00 98.56 97 VAL A N 1
ATOM 797 C CA . VAL A 1 97 ? -11.964 -7.859 6.461 1.00 98.56 97 VAL A CA 1
ATOM 798 C C . VAL A 1 97 ? -12.893 -6.912 5.707 1.00 98.56 97 VAL A C 1
ATOM 800 O O . VAL A 1 97 ? -14.023 -7.272 5.369 1.00 98.56 97 VAL A O 1
ATOM 803 N N . THR A 1 98 ? -12.421 -5.699 5.434 1.00 98.00 98 THR A N 1
ATOM 804 C CA . THR A 1 98 ? -13.238 -4.622 4.868 1.00 98.00 98 THR A CA 1
ATOM 805 C C . THR A 1 98 ? -12.967 -4.343 3.403 1.00 98.00 98 THR A C 1
ATOM 807 O O . THR A 1 98 ? -13.868 -3.845 2.737 1.00 98.00 98 THR A O 1
ATOM 810 N N . GLY A 1 99 ? -11.766 -4.611 2.885 1.00 97.19 99 GLY A N 1
ATOM 811 C CA . GLY A 1 99 ? -11.319 -3.944 1.657 1.00 97.19 99 GLY A CA 1
ATOM 812 C C . GLY A 1 99 ? -11.129 -2.443 1.885 1.00 97.19 99 GLY A C 1
ATOM 813 O O . GLY A 1 99 ? -11.018 -1.998 3.030 1.00 97.19 99 GLY A O 1
ATOM 814 N N . ASN A 1 100 ? -11.108 -1.655 0.809 1.00 95.94 100 ASN A N 1
ATOM 815 C CA . ASN A 1 100 ? -11.137 -0.192 0.876 1.00 95.94 100 ASN A CA 1
ATOM 816 C C . ASN A 1 100 ? -11.751 0.384 -0.422 1.00 95.94 100 ASN A C 1
ATOM 818 O O . ASN A 1 100 ? -11.333 -0.052 -1.501 1.00 95.94 100 ASN A O 1
ATOM 822 N N . PRO A 1 101 ? -12.697 1.347 -0.343 1.00 95.31 101 PRO A N 1
ATOM 823 C CA . PRO A 1 101 ? -13.392 1.909 -1.504 1.00 95.31 101 PRO A CA 1
ATOM 824 C C . PRO A 1 101 ? -12.485 2.405 -2.633 1.00 95.31 101 PRO A C 1
ATOM 826 O O . PRO A 1 101 ? -12.878 2.336 -3.796 1.00 95.31 101 PRO A O 1
ATOM 829 N N . ILE A 1 102 ? -11.252 2.838 -2.334 1.00 93.56 102 ILE A N 1
ATOM 830 C CA . ILE A 1 102 ? -10.302 3.299 -3.361 1.00 93.56 102 ILE A CA 1
ATOM 831 C C . ILE A 1 102 ? -9.962 2.234 -4.414 1.00 93.56 102 ILE A C 1
ATOM 833 O O . ILE A 1 102 ? -9.564 2.574 -5.528 1.00 93.56 102 ILE A O 1
ATOM 837 N N . TYR A 1 103 ? -10.115 0.949 -4.074 1.00 95.38 103 TYR A N 1
ATOM 838 C CA . TYR A 1 103 ? -9.798 -0.172 -4.958 1.00 95.38 103 TYR A CA 1
ATOM 839 C C . TYR A 1 103 ? -11.009 -0.722 -5.727 1.00 95.38 103 TYR A C 1
ATOM 841 O O . TYR A 1 103 ? -10.822 -1.520 -6.653 1.00 95.38 103 TYR A O 1
ATOM 849 N N . ASP A 1 104 ? -12.235 -0.345 -5.354 1.00 95.69 104 ASP A N 1
ATOM 850 C CA . ASP A 1 104 ? -13.462 -1.012 -5.814 1.00 95.69 104 ASP A CA 1
ATOM 851 C C . ASP A 1 104 ? -13.748 -0.799 -7.303 1.00 95.69 104 ASP A C 1
ATOM 853 O O . ASP A 1 104 ? -14.259 -1.692 -7.982 1.00 95.69 104 ASP A O 1
ATOM 857 N N . ASP A 1 105 ? -13.392 0.368 -7.832 1.00 95.12 105 ASP A N 1
ATOM 858 C CA . ASP A 1 105 ? -13.634 0.751 -9.222 1.00 95.12 105 ASP A CA 1
ATOM 859 C C . ASP A 1 105 ? -12.456 0.437 -10.161 1.00 95.12 105 ASP A C 1
ATOM 861 O O . ASP A 1 105 ? -12.551 0.669 -11.373 1.00 95.12 105 ASP A O 1
ATOM 865 N N . ILE A 1 106 ? -11.360 -0.130 -9.639 1.00 95.38 106 ILE A N 1
ATOM 866 C CA . ILE A 1 106 ? -10.175 -0.455 -10.435 1.00 95.38 106 ILE A CA 1
ATOM 867 C C . ILE A 1 106 ? -10.485 -1.595 -11.407 1.00 95.38 106 ILE A C 1
ATOM 869 O O . ILE A 1 106 ? -10.770 -2.735 -11.025 1.00 95.38 106 ILE A O 1
ATOM 873 N N . LYS A 1 107 ? -10.344 -1.292 -12.700 1.00 92.12 107 LYS A N 1
ATOM 874 C CA . LYS A 1 107 ? -10.551 -2.236 -13.801 1.00 92.12 107 LYS A CA 1
ATOM 875 C C . LYS A 1 107 ? -9.227 -2.705 -14.385 1.00 92.12 107 LYS A C 1
ATOM 877 O O . LYS A 1 107 ? -8.307 -1.916 -14.600 1.00 92.12 107 LYS A O 1
ATOM 882 N N . LYS A 1 108 ? -9.178 -3.989 -14.741 1.00 92.12 108 LYS A N 1
ATOM 883 C CA . LYS A 1 108 ? -8.080 -4.541 -15.538 1.00 92.12 108 LYS A CA 1
ATOM 884 C C . LYS A 1 108 ? -8.106 -3.957 -16.948 1.00 92.12 108 LYS A C 1
ATOM 886 O O . LYS A 1 108 ? -9.161 -3.874 -17.576 1.00 92.12 108 LYS A O 1
ATOM 891 N N . SER A 1 109 ? -6.935 -3.603 -17.456 1.00 87.94 109 SER A N 1
ATOM 892 C CA . SER A 1 109 ? -6.718 -3.153 -18.832 1.00 87.94 109 SER A CA 1
ATOM 893 C C . SER A 1 109 ? -5.576 -3.943 -19.477 1.00 87.94 109 SER A C 1
ATOM 895 O O . SER A 1 109 ? -4.890 -4.725 -18.818 1.00 87.94 109 SER A O 1
ATOM 897 N N . LYS A 1 110 ? -5.439 -3.835 -20.803 1.00 89.50 110 LYS A N 1
ATOM 898 C CA . LYS A 1 110 ? -4.358 -4.496 -21.544 1.00 89.50 110 LYS A CA 1
ATOM 899 C C . LYS A 1 110 ? -3.150 -3.570 -21.619 1.00 89.50 110 LYS A C 1
ATOM 901 O O . LYS A 1 110 ? -3.302 -2.420 -22.013 1.00 89.50 110 LYS A O 1
ATOM 906 N N . HIS A 1 111 ? -1.982 -4.137 -21.340 1.00 90.81 111 HIS A N 1
ATOM 907 C CA . HIS A 1 111 ? -0.694 -3.451 -21.253 1.00 90.81 111 HIS A CA 1
ATOM 908 C C . HIS A 1 111 ? 0.308 -4.180 -22.146 1.00 90.81 111 HIS A C 1
ATOM 910 O O . HIS A 1 111 ? 0.749 -5.281 -21.818 1.00 90.81 111 HIS A O 1
ATOM 916 N N . THR A 1 112 ? 0.564 -3.644 -23.340 1.00 86.81 112 THR A N 1
ATOM 917 C CA . THR A 1 112 ? 1.354 -4.322 -24.394 1.00 86.81 112 THR A CA 1
ATOM 918 C C . THR A 1 112 ? 2.341 -3.404 -25.110 1.00 86.81 112 THR A C 1
ATOM 920 O O . THR A 1 112 ? 3.014 -3.844 -26.040 1.00 86.81 112 THR A O 1
ATOM 923 N N . GLY A 1 113 ? 2.379 -2.127 -24.745 1.00 94.31 113 GLY A N 1
ATOM 924 C CA . GLY A 1 113 ? 3.327 -1.155 -25.263 1.00 94.31 113 GLY A CA 1
ATOM 925 C C . GLY A 1 113 ? 4.675 -1.211 -24.546 1.00 94.31 113 GLY A C 1
ATOM 926 O O . GLY A 1 113 ? 5.067 -2.219 -23.955 1.00 94.31 113 GLY A O 1
ATOM 927 N N . ASN A 1 114 ? 5.410 -0.108 -24.642 1.00 96.56 114 ASN A N 1
ATOM 928 C CA . ASN A 1 114 ? 6.775 0.020 -24.149 1.00 96.56 114 ASN A CA 1
ATOM 929 C C . ASN A 1 114 ? 6.938 1.132 -23.100 1.00 96.56 114 ASN A C 1
ATOM 931 O O . ASN A 1 114 ? 8.068 1.526 -22.818 1.00 96.56 114 ASN A O 1
ATOM 935 N N . LYS A 1 115 ? 5.850 1.666 -22.532 1.00 98.06 115 LYS A N 1
ATOM 936 C CA . LYS A 1 115 ? 5.946 2.695 -21.490 1.00 98.06 115 LYS A CA 1
ATOM 937 C C . LYS A 1 115 ? 6.271 2.040 -20.157 1.00 98.06 115 LYS A C 1
ATOM 939 O O . LYS A 1 115 ? 5.428 1.352 -19.584 1.00 98.06 115 LYS A O 1
ATOM 944 N N . ALA A 1 116 ? 7.480 2.270 -19.661 1.00 97.75 116 ALA A N 1
ATOM 945 C CA . ALA A 1 116 ? 7.952 1.701 -18.408 1.00 97.75 116 ALA A CA 1
ATOM 946 C C . ALA A 1 116 ? 7.975 2.757 -17.306 1.00 97.75 116 ALA A C 1
ATOM 948 O O . ALA A 1 116 ? 8.469 3.872 -17.495 1.00 97.75 116 ALA A O 1
ATOM 949 N N . LEU A 1 117 ? 7.465 2.383 -16.137 1.00 97.69 117 LEU A N 1
ATOM 950 C CA . LEU A 1 117 ? 7.531 3.199 -14.938 1.00 97.69 117 LEU A CA 1
ATOM 951 C C . LEU A 1 117 ? 8.494 2.571 -13.937 1.00 97.69 117 LEU A C 1
ATOM 953 O O . LEU A 1 117 ? 8.269 1.452 -13.487 1.00 97.69 117 LEU A O 1
ATOM 957 N N . TYR A 1 118 ? 9.531 3.304 -13.548 1.00 97.12 118 TYR A N 1
ATOM 958 C CA . TYR A 1 118 ? 10.327 2.970 -12.374 1.00 97.12 118 TYR A CA 1
ATOM 959 C C . TYR A 1 118 ? 9.748 3.681 -11.149 1.00 97.12 118 TYR A C 1
ATOM 961 O O . TYR A 1 118 ? 9.657 4.909 -11.128 1.00 97.12 118 TYR A O 1
ATOM 969 N N . VAL A 1 119 ? 9.336 2.919 -10.141 1.00 95.06 119 VAL A N 1
ATOM 970 C CA . VAL A 1 119 ? 8.824 3.440 -8.871 1.00 95.06 119 VAL A CA 1
ATOM 971 C C . VAL A 1 119 ? 9.962 3.442 -7.868 1.00 95.06 119 VAL A C 1
ATOM 973 O O . VAL A 1 119 ? 10.321 2.394 -7.327 1.00 95.06 119 VAL A O 1
ATOM 976 N N . ALA A 1 120 ? 10.531 4.630 -7.662 1.00 93.69 120 ALA A N 1
ATOM 977 C CA . ALA A 1 120 ? 11.639 4.832 -6.744 1.00 93.69 120 ALA A CA 1
ATOM 978 C C . ALA A 1 120 ? 11.209 4.568 -5.295 1.00 93.69 120 ALA A C 1
ATOM 980 O O . ALA A 1 120 ? 10.072 4.852 -4.898 1.00 93.69 120 ALA A O 1
ATOM 981 N N . LEU A 1 121 ? 12.140 4.053 -4.492 1.00 90.56 121 LEU A N 1
ATOM 982 C CA . LEU A 1 121 ? 11.933 3.904 -3.059 1.00 90.56 121 LEU A CA 1
ATOM 983 C C . LEU A 1 121 ? 11.780 5.276 -2.406 1.00 90.56 121 LEU A C 1
ATOM 985 O O . LEU A 1 121 ? 12.603 6.166 -2.617 1.00 90.56 121 LEU A O 1
ATOM 989 N N . HIS A 1 122 ? 10.756 5.401 -1.568 1.00 83.12 122 HIS A N 1
ATOM 990 C CA . HIS A 1 122 ? 10.675 6.406 -0.518 1.00 83.12 122 HIS A CA 1
ATOM 991 C C . HIS A 1 122 ? 10.858 5.659 0.803 1.00 83.12 122 HIS A C 1
ATOM 993 O O . HIS A 1 122 ? 10.160 4.677 1.069 1.00 83.12 122 HIS A O 1
ATOM 999 N N . TRP A 1 123 ? 11.848 6.061 1.591 1.00 72.19 123 TRP A N 1
ATOM 1000 C CA . TRP A 1 123 ? 12.219 5.372 2.824 1.00 72.19 123 TRP A CA 1
ATOM 1001 C C . TRP A 1 123 ? 12.391 6.386 3.959 1.00 72.19 123 TRP A C 1
ATOM 1003 O O . TRP A 1 123 ? 12.418 7.590 3.720 1.00 72.19 123 TRP A O 1
ATOM 1013 N N . PHE A 1 124 ? 12.510 5.915 5.203 1.00 66.69 124 PHE A N 1
ATOM 1014 C CA . PHE A 1 124 ? 12.797 6.771 6.368 1.00 66.69 124 PHE A CA 1
ATOM 1015 C C . PHE A 1 124 ? 14.186 7.432 6.320 1.00 66.69 124 PHE A C 1
ATOM 1017 O O . PHE A 1 124 ? 14.501 8.279 7.153 1.00 66.69 124 PHE A O 1
ATOM 1024 N N . ARG A 1 125 ? 15.015 7.042 5.350 1.00 80.50 125 ARG A N 1
ATOM 1025 C CA . ARG A 1 125 ? 16.361 7.551 5.108 1.00 80.50 125 ARG A CA 1
ATOM 1026 C C . ARG A 1 125 ? 16.520 7.904 3.636 1.00 80.50 125 ARG A C 1
ATOM 1028 O O . ARG A 1 125 ? 15.748 7.443 2.793 1.00 80.50 125 ARG A O 1
ATOM 1035 N N . ASP A 1 126 ? 17.550 8.684 3.344 1.00 85.38 126 ASP A N 1
ATOM 1036 C CA . ASP A 1 126 ? 17.911 8.999 1.969 1.00 85.38 126 ASP A CA 1
ATOM 1037 C C . ASP A 1 126 ? 18.423 7.741 1.248 1.00 85.38 126 ASP A C 1
ATOM 1039 O O . ASP A 1 126 ? 19.363 7.083 1.693 1.00 85.38 126 ASP A O 1
ATOM 1043 N N . VAL A 1 127 ? 17.760 7.402 0.144 1.00 89.50 127 VAL A N 1
ATOM 1044 C CA . VAL A 1 127 ? 18.091 6.289 -0.758 1.00 89.50 127 VAL A CA 1
ATOM 1045 C C . VAL A 1 127 ? 18.197 6.777 -2.210 1.00 89.50 127 VAL A C 1
ATOM 1047 O O . VAL A 1 127 ? 18.042 6.003 -3.157 1.00 89.50 127 VAL A O 1
ATOM 1050 N N . GLN A 1 128 ? 18.445 8.077 -2.411 1.00 92.12 128 GLN A N 1
ATOM 1051 C CA . GLN A 1 128 ? 18.522 8.713 -3.726 1.00 92.12 128 GLN A CA 1
ATOM 1052 C C . GLN A 1 128 ? 19.613 8.089 -4.605 1.00 92.12 128 GLN A C 1
ATOM 1054 O O . GLN A 1 128 ? 19.353 7.774 -5.768 1.00 92.12 128 GLN A O 1
ATOM 1059 N N . GLU A 1 129 ? 20.814 7.870 -4.058 1.00 93.38 129 GLU A N 1
ATOM 1060 C CA . GLU A 1 129 ? 21.933 7.263 -4.793 1.00 93.38 129 GLU A CA 1
ATOM 1061 C C . GLU A 1 129 ? 21.582 5.851 -5.272 1.00 93.38 129 GLU A C 1
ATOM 1063 O O . GLU A 1 129 ? 21.717 5.543 -6.458 1.00 93.38 129 GLU A O 1
ATOM 1068 N N . TYR A 1 130 ? 21.038 5.027 -4.374 1.00 94.00 130 TYR A N 1
ATOM 1069 C CA . TYR A 1 130 ? 20.547 3.694 -4.708 1.00 94.00 130 TYR A CA 1
ATOM 1070 C C . TYR A 1 130 ? 19.525 3.750 -5.851 1.00 94.00 130 TYR A C 1
ATOM 1072 O O . TYR A 1 130 ? 19.680 3.077 -6.873 1.00 94.00 130 TYR A O 1
ATOM 1080 N N . ASN A 1 131 ? 18.509 4.609 -5.725 1.00 95.25 131 ASN A N 1
ATOM 1081 C CA . ASN A 1 131 ? 17.477 4.727 -6.745 1.00 95.25 131 ASN A CA 1
ATOM 1082 C C . ASN A 1 131 ? 18.049 5.170 -8.106 1.00 95.25 131 ASN A C 1
ATOM 1084 O O . ASN A 1 131 ? 17.592 4.694 -9.148 1.00 95.25 131 ASN A O 1
ATOM 1088 N N . GLN A 1 132 ? 19.042 6.066 -8.112 1.00 96.69 132 GLN A N 1
ATOM 1089 C CA . GLN A 1 132 ? 19.712 6.522 -9.329 1.00 96.69 132 GLN A CA 1
ATOM 1090 C C . GLN A 1 132 ? 20.510 5.396 -10.000 1.00 96.69 132 GLN A C 1
ATOM 1092 O O . GLN A 1 132 ? 20.470 5.279 -11.229 1.00 96.69 132 GLN A O 1
ATOM 1097 N N . ILE A 1 133 ? 21.213 4.570 -9.218 1.00 96.44 133 ILE A N 1
ATOM 1098 C CA . ILE A 1 133 ? 21.976 3.415 -9.712 1.00 96.44 133 ILE A CA 1
ATOM 1099 C C . ILE A 1 133 ? 21.035 2.403 -10.368 1.00 96.44 133 ILE A C 1
ATOM 1101 O O . ILE A 1 133 ? 21.233 2.053 -11.534 1.00 96.44 133 ILE A O 1
ATOM 1105 N N . VAL A 1 134 ? 19.975 1.995 -9.666 1.00 96.44 134 VAL A N 1
ATOM 1106 C CA . VAL A 1 134 ? 19.000 1.017 -10.174 1.00 96.44 134 VAL A CA 1
ATOM 1107 C C . VAL A 1 134 ? 18.328 1.522 -11.450 1.00 96.44 134 VAL A C 1
ATOM 1109 O O . VAL A 1 134 ? 18.231 0.791 -12.438 1.00 96.44 134 VAL A O 1
ATOM 1112 N N . PHE A 1 135 ? 17.913 2.791 -11.481 1.00 97.44 135 PHE A N 1
ATOM 1113 C CA . PHE A 1 135 ? 17.303 3.367 -12.677 1.00 97.44 135 PHE A CA 1
ATOM 1114 C C . PHE A 1 135 ? 18.256 3.364 -13.883 1.00 97.44 135 PHE A C 1
ATOM 1116 O O . PHE A 1 135 ? 17.847 3.031 -14.998 1.00 97.44 135 PHE A O 1
ATOM 1123 N N . ASN A 1 136 ? 19.536 3.690 -13.673 1.00 98.00 136 ASN A N 1
ATOM 1124 C CA . ASN A 1 136 ? 20.538 3.656 -14.738 1.00 98.00 136 ASN A CA 1
ATOM 1125 C C . ASN A 1 136 ? 20.727 2.240 -15.294 1.00 98.00 136 ASN A C 1
ATOM 1127 O O . ASN A 1 136 ? 20.720 2.074 -16.514 1.00 98.00 136 ASN A O 1
ATOM 1131 N N . GLN A 1 137 ? 20.817 1.236 -14.416 1.00 97.75 137 GLN A N 1
ATOM 1132 C CA . GLN A 1 137 ? 20.934 -0.170 -14.808 1.00 97.75 137 GLN A CA 1
ATOM 1133 C C . GLN A 1 137 ? 19.715 -0.639 -15.614 1.00 97.75 137 GLN A C 1
ATOM 1135 O O . GLN A 1 137 ? 19.871 -1.280 -16.650 1.00 97.75 137 GLN A O 1
ATOM 1140 N N . LEU A 1 138 ? 18.499 -0.280 -15.188 1.00 97.69 138 LEU A N 1
ATOM 1141 C CA . LEU A 1 138 ? 17.269 -0.611 -15.913 1.00 97.69 138 LEU A CA 1
ATOM 1142 C C . LEU A 1 138 ? 17.236 -0.000 -17.315 1.00 97.69 138 LEU A C 1
ATOM 1144 O O . LEU A 1 138 ? 16.887 -0.679 -18.283 1.00 97.69 138 LEU A O 1
ATOM 1148 N N . ARG A 1 139 ? 17.615 1.275 -17.433 1.00 97.38 139 ARG A N 1
ATOM 1149 C CA . ARG A 1 139 ? 17.638 1.988 -18.713 1.00 97.38 139 ARG A CA 1
ATOM 1150 C C . ARG A 1 139 ? 18.665 1.402 -19.680 1.00 97.38 139 ARG A C 1
ATOM 1152 O O . ARG A 1 139 ? 18.393 1.334 -20.875 1.00 97.38 139 ARG A O 1
ATOM 1159 N N . GLU A 1 140 ? 19.828 1.003 -19.172 1.00 97.75 140 GLU A N 1
ATOM 1160 C CA . GLU A 1 140 ? 20.882 0.367 -19.966 1.00 97.75 140 GLU A CA 1
ATOM 1161 C C . GLU A 1 140 ? 20.493 -1.049 -20.405 1.00 97.75 140 GLU A C 1
ATOM 1163 O O . GLU A 1 140 ? 20.657 -1.396 -21.572 1.00 97.75 140 GLU A O 1
ATOM 1168 N N . ALA A 1 141 ? 19.924 -1.845 -19.497 1.00 97.50 141 ALA A N 1
ATOM 1169 C CA . ALA A 1 141 ? 19.502 -3.216 -19.774 1.00 97.50 141 ALA A CA 1
ATOM 1170 C C . ALA A 1 141 ? 18.303 -3.297 -20.730 1.00 97.50 141 ALA A C 1
ATOM 1172 O O . ALA A 1 141 ? 18.197 -4.238 -21.519 1.00 97.50 141 ALA A O 1
ATOM 1173 N N . TYR A 1 142 ? 17.393 -2.321 -20.664 1.00 96.94 142 TYR A N 1
ATOM 1174 C CA . TYR A 1 142 ? 16.163 -2.311 -21.452 1.00 96.94 142 TYR A CA 1
ATOM 1175 C C . TYR A 1 142 ? 15.959 -0.967 -22.179 1.00 96.94 142 TYR A C 1
ATOM 1177 O O . TYR A 1 142 ? 15.029 -0.206 -21.870 1.00 96.94 142 TYR A O 1
ATOM 1185 N N . PRO A 1 143 ? 16.806 -0.656 -23.178 1.00 96.81 143 PRO A N 1
ATOM 1186 C CA . PRO A 1 143 ? 16.778 0.625 -23.884 1.00 96.81 143 PRO A CA 1
ATOM 1187 C C . PRO A 1 143 ? 15.539 0.804 -24.777 1.00 96.81 143 PRO A C 1
ATOM 1189 O O . PRO A 1 143 ? 15.263 1.909 -25.232 1.00 96.81 143 PRO A O 1
ATOM 1192 N N . GLN A 1 144 ? 14.778 -0.265 -25.036 1.00 96.50 144 GLN A N 1
ATOM 1193 C CA . GLN A 1 144 ? 13.559 -0.230 -25.847 1.00 96.50 144 GLN A CA 1
ATOM 1194 C C . GLN A 1 144 ? 12.367 0.472 -25.172 1.00 96.50 144 GLN A C 1
ATOM 1196 O O . GLN A 1 144 ? 11.358 0.734 -25.838 1.00 96.50 144 GLN A O 1
ATOM 1201 N N . PHE A 1 145 ? 12.439 0.725 -23.862 1.00 97.81 145 PHE A N 1
ATOM 1202 C CA . PHE A 1 145 ? 11.333 1.314 -23.114 1.00 97.81 145 PHE A CA 1
ATOM 1203 C C . PHE A 1 145 ? 11.360 2.839 -23.081 1.00 97.81 145 PHE A C 1
ATOM 1205 O O . PHE A 1 145 ? 12.406 3.478 -22.989 1.00 97.81 145 PHE A O 1
ATOM 1212 N N . ASP A 1 146 ? 10.160 3.414 -23.101 1.00 98.06 146 ASP A N 1
ATOM 1213 C CA . ASP A 1 146 ? 9.917 4.817 -22.802 1.00 98.06 146 ASP A CA 1
ATOM 1214 C C . ASP A 1 146 ? 9.818 4.995 -21.282 1.00 98.06 146 ASP A C 1
ATOM 1216 O O . ASP A 1 146 ? 8.775 4.743 -20.672 1.00 98.06 146 ASP A O 1
ATOM 1220 N N . TRP A 1 147 ? 10.942 5.369 -20.673 1.00 98.31 147 TRP A N 1
ATOM 1221 C CA . TRP A 1 147 ? 11.114 5.406 -19.226 1.00 98.31 147 TRP A CA 1
ATOM 1222 C C . TRP A 1 147 ? 10.534 6.664 -18.579 1.00 98.31 147 TRP A C 1
ATOM 1224 O O . TRP A 1 147 ? 10.848 7.791 -18.962 1.00 98.31 147 TRP A O 1
ATOM 1234 N N . THR A 1 148 ? 9.761 6.465 -17.515 1.00 98.25 148 THR A N 1
ATOM 1235 C CA . THR A 1 148 ? 9.391 7.499 -16.542 1.00 98.25 148 THR A CA 1
ATOM 1236 C C . THR A 1 148 ? 9.779 7.046 -15.142 1.00 98.25 148 THR A C 1
ATOM 1238 O O . THR A 1 148 ? 9.704 5.858 -14.834 1.00 98.25 148 THR A O 1
ATOM 1241 N N . VAL A 1 149 ? 10.176 7.983 -14.282 1.00 97.31 149 VAL A N 1
ATOM 1242 C CA . VAL A 1 149 ? 10.421 7.714 -12.860 1.00 97.31 149 VAL A CA 1
ATOM 1243 C C . VAL A 1 149 ? 9.316 8.338 -12.015 1.00 97.31 149 VAL A C 1
ATOM 1245 O O . VAL A 1 149 ? 9.043 9.535 -12.130 1.00 97.31 149 VAL A O 1
ATOM 1248 N N . LYS A 1 150 ? 8.682 7.533 -11.160 1.00 95.19 150 LYS A N 1
ATOM 1249 C CA . LYS A 1 150 ? 7.770 7.998 -10.114 1.00 95.19 150 LYS A CA 1
ATOM 1250 C C . LYS A 1 150 ? 8.585 8.399 -8.886 1.00 95.19 150 LYS A C 1
ATOM 1252 O O . LYS A 1 150 ? 9.305 7.576 -8.328 1.00 95.19 150 LYS A O 1
ATOM 1257 N N . LEU A 1 151 ? 8.418 9.648 -8.466 1.00 92.81 151 LEU A N 1
ATOM 1258 C CA . LEU A 1 151 ? 9.084 10.271 -7.321 1.00 92.81 151 LEU A CA 1
ATOM 1259 C C . LEU A 1 151 ? 8.054 10.800 -6.320 1.00 92.81 151 LEU A C 1
ATOM 1261 O O . LEU A 1 151 ? 6.894 11.038 -6.682 1.00 92.81 151 LEU A O 1
ATOM 1265 N N . THR A 1 152 ? 8.486 11.018 -5.082 1.00 89.06 152 THR A N 1
ATOM 1266 C CA . THR A 1 152 ? 7.750 11.806 -4.084 1.00 89.06 152 THR A CA 1
ATOM 1267 C C . THR A 1 152 ? 8.665 12.845 -3.444 1.00 89.06 152 THR A C 1
ATOM 1269 O O . THR A 1 152 ? 9.875 12.832 -3.667 1.00 89.06 152 THR A O 1
ATOM 1272 N N . ASP A 1 153 ? 8.123 13.733 -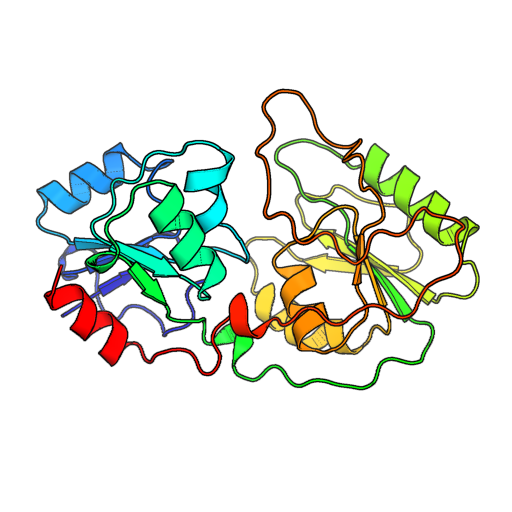2.616 1.00 84.50 153 ASP A N 1
ATOM 1273 C CA . ASP A 1 153 ? 8.922 14.662 -1.807 1.00 84.50 153 ASP A CA 1
ATOM 1274 C C . ASP A 1 153 ? 9.881 13.946 -0.829 1.00 84.50 153 ASP A C 1
ATOM 1276 O O . ASP A 1 153 ? 10.786 14.579 -0.290 1.00 84.50 153 ASP A O 1
ATOM 1280 N N . LYS A 1 154 ? 9.732 12.624 -0.636 1.00 83.25 154 LYS A N 1
ATOM 1281 C CA . LYS A 1 154 ? 10.597 11.777 0.202 1.00 83.25 154 LYS A CA 1
ATOM 1282 C C . LYS A 1 154 ? 11.607 10.916 -0.570 1.00 83.25 154 LYS A C 1
ATOM 1284 O O . LYS A 1 154 ? 12.375 10.200 0.060 1.00 83.25 154 LYS A O 1
ATOM 1289 N N . THR A 1 155 ? 11.613 10.925 -1.907 1.00 82.00 155 THR A N 1
ATOM 1290 C CA . THR A 1 155 ? 12.512 10.050 -2.701 1.00 82.00 155 THR A CA 1
ATOM 1291 C C . THR A 1 155 ? 13.867 10.673 -3.039 1.00 82.00 155 THR A C 1
ATOM 1293 O O . THR A 1 155 ? 14.747 9.968 -3.531 1.00 82.00 155 THR A O 1
ATOM 1296 N N . GLY A 1 156 ? 14.015 11.990 -2.864 1.00 80.94 156 GLY A N 1
ATOM 1297 C CA . GLY A 1 156 ? 15.083 12.756 -3.512 1.00 80.94 156 GLY A CA 1
ATOM 1298 C C . GLY A 1 156 ? 14.852 12.908 -5.023 1.00 80.94 156 GLY A C 1
ATOM 1299 O O . GLY A 1 156 ? 13.872 12.389 -5.573 1.00 80.94 156 GLY A O 1
ATOM 1300 N N . ASP A 1 157 ? 15.741 13.647 -5.697 1.00 87.94 157 ASP A N 1
ATOM 1301 C CA . ASP A 1 157 ? 15.662 13.850 -7.149 1.00 87.94 157 ASP A CA 1
ATOM 1302 C C . ASP A 1 157 ? 16.505 12.829 -7.923 1.00 87.94 157 ASP A C 1
ATOM 1304 O O . ASP A 1 157 ? 17.642 12.532 -7.572 1.00 87.94 157 ASP A O 1
ATOM 1308 N N . ILE A 1 158 ? 15.974 12.311 -9.025 1.00 92.00 158 ILE A N 1
ATOM 1309 C CA . ILE A 1 158 ? 16.671 11.341 -9.880 1.00 92.00 158 ILE A CA 1
ATOM 1310 C C . ILE A 1 158 ? 16.787 11.933 -11.274 1.00 92.00 158 ILE A C 1
ATOM 1312 O O . ILE A 1 158 ? 15.816 12.456 -11.818 1.00 92.0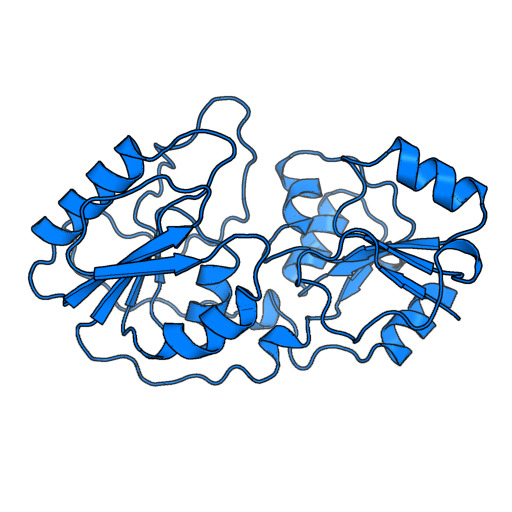0 158 ILE A O 1
ATOM 1316 N N . SER A 1 159 ? 17.958 11.837 -11.892 1.00 94.38 159 SER A N 1
ATOM 1317 C CA . SER A 1 159 ? 18.147 12.216 -13.288 1.00 94.38 159 SER A CA 1
ATOM 1318 C C . SER A 1 159 ? 17.441 11.210 -14.199 1.00 94.38 159 SER A C 1
ATOM 1320 O O . SER A 1 159 ? 17.876 10.067 -14.354 1.00 94.38 159 SER A O 1
ATOM 1322 N N . ALA A 1 160 ? 16.320 11.637 -14.783 1.00 94.38 160 ALA A N 1
ATOM 1323 C CA . ALA A 1 160 ? 15.455 10.818 -15.622 1.00 94.38 160 ALA A CA 1
ATOM 1324 C C . ALA A 1 160 ? 14.829 11.652 -16.752 1.00 94.38 160 ALA A C 1
ATOM 1326 O O . ALA A 1 160 ? 14.553 12.837 -16.547 1.00 94.38 160 ALA A O 1
ATOM 1327 N N . PRO A 1 161 ? 14.559 11.049 -17.927 1.00 92.31 161 PRO A N 1
ATOM 1328 C CA . PRO A 1 161 ? 13.997 11.761 -19.077 1.00 92.31 161 PRO A CA 1
ATOM 1329 C C . PRO A 1 161 ? 12.567 12.255 -18.827 1.00 92.31 161 PRO A C 1
ATOM 1331 O O . PRO A 1 161 ? 12.175 13.303 -19.335 1.00 92.31 161 PRO A O 1
ATOM 1334 N N . LYS A 1 162 ? 11.787 11.506 -18.040 1.00 97.56 162 LYS A N 1
ATOM 1335 C CA . LYS A 1 162 ? 10.426 11.852 -17.624 1.00 97.56 162 LYS A CA 1
ATOM 1336 C C . LYS A 1 162 ? 10.272 11.568 -16.140 1.00 97.56 162 LYS A C 1
ATOM 1338 O O . LYS A 1 162 ? 10.759 10.549 -15.644 1.00 97.56 162 LYS A O 1
ATOM 1343 N N . LYS A 1 163 ? 9.565 12.455 -15.445 1.00 96.12 163 LYS A N 1
ATOM 1344 C CA . LYS A 1 163 ? 9.301 12.352 -14.009 1.00 96.12 163 LYS A CA 1
ATOM 1345 C C . LYS A 1 163 ? 7.810 12.495 -13.745 1.00 96.12 163 LYS A C 1
ATOM 1347 O O . LYS A 1 163 ? 7.159 13.378 -14.300 1.00 96.12 163 LYS A O 1
ATOM 1352 N N . TRP A 1 164 ? 7.293 11.648 -12.869 1.00 94.94 164 TRP A N 1
ATOM 1353 C CA . TRP A 1 164 ? 5.976 11.785 -12.269 1.00 94.94 164 TRP A CA 1
ATOM 1354 C C . TRP A 1 164 ? 6.156 12.015 -10.769 1.00 94.94 164 TRP A C 1
ATOM 1356 O O . TRP A 1 164 ? 6.548 11.115 -10.031 1.00 94.94 164 TRP A O 1
ATOM 1366 N N . PHE A 1 165 ? 5.870 13.232 -10.319 1.00 92.06 165 PHE A N 1
ATOM 1367 C CA . PHE A 1 165 ? 6.047 13.652 -8.932 1.00 92.06 165 PHE A CA 1
ATOM 1368 C C . PHE A 1 165 ? 4.703 13.805 -8.203 1.00 92.06 165 PHE A C 1
ATOM 1370 O O . PHE A 1 165 ? 3.729 14.239 -8.816 1.00 92.06 165 PHE A O 1
ATOM 1377 N N . ASN A 1 166 ? 4.670 13.471 -6.908 1.00 87.31 166 ASN A N 1
ATOM 1378 C CA . ASN A 1 166 ? 3.580 13.801 -5.975 1.00 87.31 166 ASN A CA 1
ATOM 1379 C C . ASN A 1 166 ? 4.156 14.192 -4.611 1.00 87.31 166 ASN A C 1
ATOM 1381 O O . ASN A 1 166 ? 5.204 13.676 -4.234 1.00 87.31 166 ASN A O 1
ATOM 1385 N N . ASN A 1 167 ? 3.444 15.021 -3.851 1.00 84.00 167 ASN A N 1
ATOM 1386 C CA . ASN A 1 167 ? 3.678 15.145 -2.415 1.00 84.00 167 ASN A CA 1
ATOM 1387 C C . ASN A 1 167 ? 2.967 13.994 -1.682 1.00 84.00 167 ASN A C 1
ATOM 1389 O O . ASN A 1 167 ? 1.878 13.592 -2.101 1.00 84.00 167 ASN A O 1
ATOM 1393 N N . VAL A 1 168 ? 3.559 13.452 -0.616 1.00 76.94 168 VAL A N 1
ATOM 1394 C CA . VAL A 1 168 ? 2.936 12.369 0.171 1.00 76.94 168 VAL A CA 1
ATOM 1395 C C . VAL A 1 168 ? 1.625 12.792 0.838 1.00 76.94 168 VAL A C 1
ATOM 1397 O O . VAL A 1 168 ? 0.746 11.956 1.009 1.00 76.94 168 VAL A O 1
ATOM 1400 N N . GLU A 1 169 ? 1.469 14.083 1.141 1.00 75.88 169 GLU A N 1
ATOM 1401 C CA . GLU A 1 169 ? 0.267 14.641 1.783 1.00 75.88 169 GLU A CA 1
ATOM 1402 C C . GLU A 1 169 ? -0.863 14.982 0.786 1.00 75.88 169 GLU A C 1
ATOM 1404 O O . GLU A 1 169 ? -1.979 15.320 1.187 1.00 75.88 169 GLU A O 1
ATOM 1409 N N . ASP A 1 170 ? -0.603 14.897 -0.523 1.00 79.75 170 ASP A N 1
ATOM 1410 C CA . ASP A 1 170 ? -1.595 15.204 -1.560 1.00 79.75 170 ASP A CA 1
ATOM 1411 C C . ASP A 1 170 ? -2.536 14.012 -1.825 1.00 79.75 170 ASP A C 1
ATOM 1413 O O . ASP A 1 170 ? -2.385 12.916 -1.278 1.00 79.75 170 ASP A O 1
ATOM 1417 N N . ASN A 1 171 ? -3.508 14.202 -2.728 1.00 82.31 171 ASN A N 1
ATOM 1418 C CA . ASN A 1 171 ? -4.423 13.157 -3.202 1.00 82.31 171 ASN A CA 1
ATOM 1419 C C . ASN A 1 171 ? -3.717 12.117 -4.105 1.00 82.31 171 ASN A C 1
ATOM 1421 O O . ASN A 1 171 ? -4.012 11.969 -5.293 1.00 82.31 171 ASN A O 1
ATOM 1425 N N . ILE A 1 172 ? -2.732 11.420 -3.539 1.00 86.81 172 ILE A N 1
ATOM 1426 C CA . ILE A 1 172 ? -1.823 10.521 -4.248 1.00 86.81 172 ILE A CA 1
ATOM 1427 C C . ILE A 1 172 ? -2.546 9.308 -4.836 1.00 86.81 172 ILE A C 1
ATOM 1429 O O . ILE A 1 172 ? -2.193 8.864 -5.924 1.00 86.81 172 ILE A O 1
ATOM 1433 N N . LEU A 1 173 ? -3.571 8.783 -4.157 1.00 90.06 173 LEU A N 1
ATOM 1434 C CA . LEU A 1 173 ? -4.258 7.564 -4.589 1.00 90.06 173 LEU A CA 1
ATOM 1435 C C . LEU A 1 173 ? -5.091 7.787 -5.859 1.00 90.06 173 LEU A C 1
ATOM 1437 O O . LEU A 1 173 ? -5.035 6.970 -6.776 1.00 90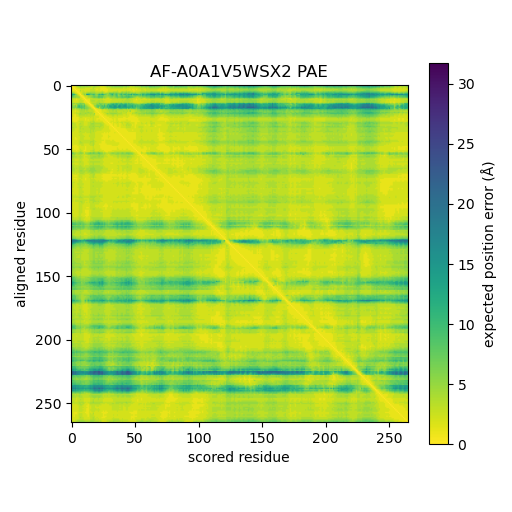.06 173 LEU A O 1
ATOM 1441 N N . GLU A 1 174 ? -5.798 8.914 -5.963 1.00 90.12 174 GLU A N 1
ATOM 1442 C CA . GLU A 1 174 ? -6.533 9.262 -7.186 1.00 90.12 174 GLU A CA 1
ATOM 1443 C C . GLU A 1 174 ? -5.589 9.596 -8.345 1.00 90.12 174 GLU A C 1
ATOM 1445 O O . GLU A 1 174 ? -5.809 9.165 -9.478 1.00 90.12 174 GLU A O 1
ATOM 1450 N N . ASP A 1 175 ? -4.476 10.281 -8.068 1.00 91.75 175 ASP A N 1
ATOM 1451 C CA . ASP A 1 175 ? -3.458 10.549 -9.085 1.00 91.75 175 ASP A CA 1
ATOM 1452 C C . ASP A 1 175 ? -2.838 9.248 -9.627 1.00 91.75 175 ASP A C 1
ATOM 1454 O O . ASP A 1 175 ? -2.600 9.114 -10.833 1.00 91.75 175 ASP A O 1
ATOM 1458 N N . ILE A 1 176 ? -2.639 8.250 -8.753 1.00 93.06 176 ILE A N 1
ATOM 1459 C CA . ILE A 1 176 ? -2.241 6.896 -9.151 1.00 93.06 176 ILE A CA 1
ATOM 1460 C C . ILE A 1 176 ? -3.292 6.289 -10.081 1.00 93.06 176 ILE A C 1
ATOM 1462 O O . ILE A 1 176 ? -2.930 5.835 -11.169 1.00 93.06 176 ILE A O 1
ATOM 1466 N N . LYS A 1 177 ? -4.578 6.319 -9.711 1.00 92.81 177 LYS A N 1
ATOM 1467 C CA . LYS A 1 177 ? -5.672 5.788 -10.545 1.00 92.81 177 LYS A CA 1
ATOM 1468 C C . LYS A 1 177 ? -5.722 6.424 -11.931 1.00 92.81 177 LYS A C 1
ATOM 1470 O O . LYS A 1 177 ? -5.944 5.719 -12.912 1.00 92.81 177 LYS A O 1
ATOM 1475 N N . GLU A 1 178 ? -5.485 7.728 -12.026 1.00 93.12 178 GLU A N 1
ATOM 1476 C CA . GLU A 1 178 ? -5.555 8.461 -13.291 1.00 93.12 178 GLU A CA 1
ATOM 1477 C C . GLU A 1 178 ? -4.351 8.190 -14.209 1.00 93.12 178 GLU A C 1
ATOM 1479 O O . GLU A 1 178 ? -4.487 8.035 -15.430 1.00 93.12 178 GLU A O 1
ATOM 1484 N N . LYS A 1 179 ? -3.138 8.169 -13.647 1.00 95.19 179 LYS A N 1
ATOM 1485 C CA . LYS A 1 179 ? -1.901 8.164 -14.443 1.00 95.19 179 LYS A CA 1
ATOM 1486 C C . LYS A 1 179 ? -1.315 6.780 -14.654 1.00 95.19 179 LYS A C 1
ATOM 1488 O O . LYS A 1 179 ? -0.740 6.545 -15.717 1.00 95.19 179 LYS A O 1
ATOM 1493 N N . LEU A 1 180 ? -1.453 5.873 -13.691 1.00 95.56 180 LEU A N 1
ATOM 1494 C CA . LEU A 1 180 ? -0.875 4.532 -13.766 1.00 95.56 180 LEU A CA 1
ATOM 1495 C C . LEU A 1 180 ? -1.352 3.714 -14.987 1.00 95.56 180 LEU A C 1
ATOM 1497 O O . LEU A 1 180 ? -0.501 3.083 -15.613 1.00 95.56 180 LEU A O 1
ATOM 1501 N N . PRO A 1 181 ? -2.623 3.796 -15.444 1.00 95.38 181 PRO A N 1
ATOM 1502 C CA . PRO A 1 181 ? -3.072 3.093 -16.652 1.00 95.38 181 PRO A CA 1
ATOM 1503 C C . PRO A 1 181 ? -2.342 3.479 -17.949 1.00 95.38 181 PRO A C 1
ATOM 1505 O O . PRO A 1 181 ? -2.535 2.830 -18.973 1.00 95.38 181 PRO A O 1
ATOM 1508 N N . LYS A 1 182 ? -1.539 4.554 -17.945 1.00 95.50 182 LYS A N 1
ATOM 1509 C CA . LYS A 1 182 ? -0.761 5.007 -19.109 1.00 95.50 182 LYS A CA 1
ATOM 1510 C C . LYS A 1 182 ? 0.529 4.202 -19.310 1.00 95.50 182 LYS A C 1
ATOM 1512 O O . LYS A 1 182 ? 1.183 4.425 -20.329 1.00 95.50 182 LYS A O 1
ATOM 1517 N N . TYR A 1 183 ? 0.909 3.342 -18.363 1.00 97.12 183 TYR A N 1
ATOM 1518 C CA . TYR A 1 183 ? 2.148 2.562 -18.385 1.00 97.12 183 TYR A CA 1
ATOM 1519 C C . TYR A 1 183 ? 1.871 1.087 -18.632 1.00 97.12 183 TYR A C 1
ATOM 1521 O O . TYR A 1 183 ? 0.910 0.535 -18.113 1.00 97.12 183 TYR A O 1
ATOM 1529 N N . ASP A 1 184 ? 2.765 0.449 -19.378 1.00 96.31 184 ASP A N 1
ATOM 1530 C CA . ASP A 1 184 ? 2.643 -0.952 -19.767 1.00 96.31 184 ASP A CA 1
ATOM 1531 C C . ASP A 1 184 ? 3.353 -1.903 -18.798 1.00 96.31 184 ASP A C 1
ATOM 1533 O O . ASP A 1 184 ? 3.143 -3.114 -18.837 1.00 96.31 184 ASP A O 1
ATOM 15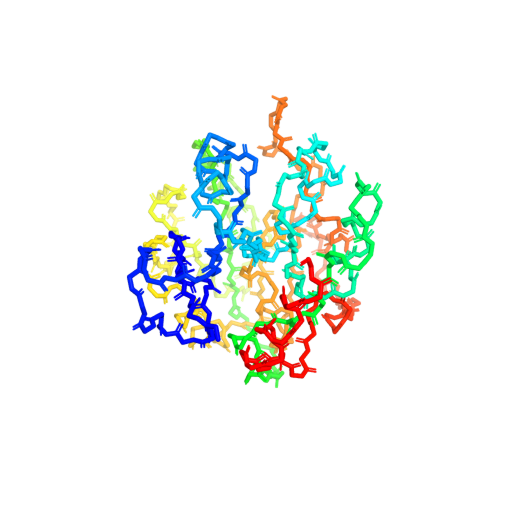37 N N . MET A 1 185 ? 4.235 -1.367 -17.956 1.00 94.94 185 MET A N 1
ATOM 1538 C CA . MET A 1 185 ? 4.998 -2.127 -16.975 1.00 94.94 185 MET A CA 1
ATOM 1539 C C . MET A 1 185 ? 5.526 -1.232 -15.863 1.00 94.94 185 MET A C 1
ATOM 1541 O O . MET A 1 185 ? 5.886 -0.072 -16.084 1.00 94.94 185 MET A O 1
ATOM 1545 N N . VAL A 1 186 ? 5.610 -1.812 -14.672 1.00 95.38 186 VAL A N 1
ATOM 1546 C CA . VAL A 1 186 ? 6.170 -1.187 -13.479 1.00 95.38 186 VAL A CA 1
ATOM 1547 C C . VAL A 1 186 ? 7.406 -1.961 -13.048 1.00 95.38 186 VAL A C 1
ATOM 1549 O O . VAL A 1 186 ? 7.399 -3.188 -12.996 1.00 95.38 186 VAL A O 1
ATOM 1552 N N . PHE A 1 187 ? 8.457 -1.231 -12.707 1.00 95.12 187 PHE A N 1
ATOM 1553 C CA . PHE A 1 187 ? 9.656 -1.737 -12.060 1.00 95.12 187 PHE A CA 1
ATOM 1554 C C . PHE A 1 187 ? 9.770 -1.068 -10.702 1.00 95.12 187 PHE A C 1
ATOM 1556 O O . PHE A 1 187 ? 9.610 0.148 -10.593 1.00 95.12 187 PHE A O 1
ATOM 1563 N N . THR A 1 188 ? 10.052 -1.839 -9.666 1.00 93.69 188 THR A N 1
ATOM 1564 C CA . THR A 1 188 ? 10.250 -1.291 -8.329 1.00 93.69 188 THR A CA 1
ATOM 1565 C C . THR A 1 188 ? 11.258 -2.130 -7.560 1.00 93.69 188 THR A C 1
ATOM 1567 O O . THR A 1 188 ? 11.321 -3.338 -7.770 1.00 93.69 188 THR A O 1
ATOM 1570 N N . PRO A 1 189 ? 12.053 -1.541 -6.661 1.00 90.62 189 PRO A N 1
ATOM 1571 C CA . PRO A 1 189 ? 12.873 -2.330 -5.752 1.00 90.62 189 PRO A CA 1
ATOM 1572 C C . PRO A 1 189 ? 12.041 -3.104 -4.724 1.00 90.62 189 PRO A C 1
ATOM 1574 O O . PRO A 1 189 ? 12.531 -4.070 -4.157 1.00 90.62 189 PRO A O 1
ATOM 1577 N N . ASN A 1 190 ? 10.797 -2.677 -4.460 1.00 87.19 190 ASN A N 1
ATOM 1578 C CA . ASN A 1 190 ? 10.000 -3.192 -3.350 1.00 87.19 190 ASN A CA 1
ATOM 1579 C C . ASN A 1 190 ? 8.482 -3.047 -3.593 1.00 87.19 190 ASN A C 1
ATOM 1581 O O . ASN A 1 190 ? 8.029 -1.953 -3.951 1.00 87.19 190 ASN A O 1
ATOM 1585 N N . PRO A 1 191 ? 7.674 -4.099 -3.359 1.00 81.56 191 PRO A N 1
ATOM 1586 C CA . PRO A 1 191 ? 6.217 -3.993 -3.298 1.00 81.56 191 PRO A CA 1
ATOM 1587 C C . PRO A 1 191 ? 5.714 -2.881 -2.356 1.00 81.56 191 PRO A C 1
ATOM 1589 O O . PRO A 1 191 ? 6.262 -2.615 -1.286 1.00 81.56 191 PRO A O 1
ATOM 1592 N N . SER A 1 192 ? 4.637 -2.200 -2.752 1.00 85.19 192 SER A N 1
ATOM 1593 C CA . SER A 1 192 ? 4.022 -1.110 -1.979 1.00 85.19 192 SER A CA 1
ATOM 1594 C C . SER A 1 192 ? 2.558 -0.904 -2.376 1.00 85.19 192 SER A C 1
ATOM 1596 O O . SER A 1 192 ? 2.064 -1.547 -3.302 1.00 85.19 192 SER A O 1
ATOM 1598 N N . THR A 1 193 ? 1.873 0.056 -1.745 1.00 88.62 193 THR A N 1
ATOM 1599 C CA . THR A 1 193 ? 0.552 0.529 -2.194 1.00 88.62 193 THR A CA 1
ATOM 1600 C C . THR A 1 193 ? 0.530 0.839 -3.689 1.00 88.62 193 THR A C 1
ATOM 1602 O O . THR A 1 193 ? -0.415 0.476 -4.364 1.00 88.62 193 THR A O 1
ATOM 1605 N N . PHE A 1 194 ? 1.569 1.458 -4.251 1.00 90.50 194 PHE A N 1
ATOM 1606 C CA . PHE A 1 194 ? 1.581 1.769 -5.684 1.00 90.50 194 PHE A CA 1
ATOM 1607 C C . PHE A 1 194 ? 1.491 0.503 -6.551 1.00 90.50 194 PHE A C 1
ATOM 1609 O O . PHE A 1 194 ? 0.778 0.447 -7.554 1.00 90.50 194 PHE A O 1
ATOM 1616 N N . GLU A 1 195 ? 2.230 -0.525 -6.145 1.00 90.62 195 GLU A N 1
ATOM 1617 C CA . GLU A 1 195 ? 2.291 -1.808 -6.829 1.00 90.62 195 GLU A CA 1
ATOM 1618 C C . GLU A 1 195 ? 0.930 -2.515 -6.812 1.00 90.62 195 GLU A C 1
ATOM 1620 O O . GLU A 1 195 ? 0.498 -3.015 -7.854 1.00 90.62 195 GLU A O 1
ATOM 1625 N N . SER A 1 196 ? 0.206 -2.460 -5.687 1.00 92.50 196 SER A N 1
ATOM 1626 C CA . SER A 1 196 ? -1.098 -3.115 -5.580 1.00 92.50 196 SER A CA 1
ATOM 1627 C C . SER A 1 196 ? -2.105 -2.552 -6.592 1.00 92.50 196 SER A C 1
ATOM 1629 O O . SER A 1 196 ? -2.810 -3.326 -7.244 1.00 92.50 196 SER A O 1
ATOM 1631 N N . PHE A 1 197 ? -2.111 -1.232 -6.835 1.00 94.94 197 PHE A N 1
ATOM 1632 C CA . PHE A 1 197 ? -2.910 -0.623 -7.910 1.00 94.94 197 PHE A CA 1
ATOM 1633 C C . PHE A 1 197 ? -2.496 -1.160 -9.283 1.00 94.94 197 PHE A C 1
ATOM 1635 O O . PHE A 1 197 ? -3.360 -1.529 -10.081 1.00 94.94 197 PHE A O 1
ATOM 1642 N N . ALA A 1 198 ? -1.191 -1.252 -9.554 1.00 94.56 198 ALA A N 1
ATOM 1643 C CA . ALA A 1 198 ? -0.677 -1.755 -10.826 1.00 94.56 198 ALA A CA 1
ATOM 1644 C C . ALA A 1 198 ? -1.145 -3.195 -11.083 1.00 94.56 198 ALA A C 1
ATOM 1646 O O . ALA A 1 198 ? -1.714 -3.484 -12.142 1.00 94.56 198 ALA A O 1
ATOM 1647 N N . ARG A 1 199 ? -1.006 -4.084 -10.091 1.00 93.38 199 ARG A N 1
ATOM 1648 C CA . ARG A 1 199 ? -1.466 -5.476 -10.203 1.00 93.38 199 ARG A CA 1
ATOM 1649 C C . ARG A 1 199 ? -2.978 -5.575 -10.384 1.00 93.38 199 ARG A C 1
ATOM 1651 O O . ARG A 1 199 ? -3.436 -6.354 -11.224 1.00 93.38 199 ARG A O 1
ATOM 1658 N N . LEU A 1 200 ? -3.762 -4.770 -9.664 1.00 94.50 200 LEU A N 1
ATOM 1659 C CA . LEU A 1 200 ? -5.222 -4.725 -9.818 1.00 94.50 200 LEU A CA 1
ATOM 1660 C C . LEU A 1 200 ? -5.652 -4.237 -11.213 1.00 94.50 200 LEU A C 1
ATOM 1662 O O . LEU A 1 200 ? -6.620 -4.760 -11.770 1.00 94.50 200 LEU A O 1
ATOM 1666 N N . MET A 1 201 ? -4.903 -3.306 -11.811 1.00 94.69 201 MET A N 1
ATOM 1667 C CA . MET A 1 201 ? -5.092 -2.833 -13.192 1.00 94.69 201 MET A CA 1
ATOM 1668 C C . MET A 1 201 ? -4.595 -3.824 -14.255 1.00 94.69 201 MET A C 1
ATOM 1670 O O . MET A 1 201 ? -4.837 -3.619 -15.447 1.00 94.69 201 MET A O 1
ATOM 1674 N N . GLY A 1 202 ? -3.932 -4.910 -13.849 1.00 92.56 202 GLY A N 1
ATOM 1675 C CA . GLY A 1 202 ? -3.344 -5.899 -14.752 1.00 92.56 202 GLY A CA 1
ATOM 1676 C C . GLY A 1 202 ? -2.012 -5.470 -15.372 1.00 92.56 202 GLY A C 1
ATOM 1677 O O . GLY A 1 202 ? -1.595 -6.077 -16.357 1.00 92.56 202 GLY A O 1
ATOM 1678 N N . ILE A 1 203 ? -1.356 -4.445 -14.821 1.00 93.94 203 ILE A N 1
ATOM 1679 C CA . ILE A 1 203 ? -0.021 -4.009 -15.238 1.00 93.94 203 ILE A CA 1
ATOM 1680 C C . ILE A 1 203 ? 1.010 -4.983 -14.646 1.00 93.94 203 ILE A C 1
ATOM 1682 O O . ILE A 1 203 ? 0.990 -5.223 -13.437 1.00 93.94 203 ILE A O 1
ATOM 1686 N N . PRO A 1 204 ? 1.918 -5.553 -15.456 1.00 92.25 204 PRO A N 1
ATOM 1687 C CA . PRO A 1 204 ? 3.045 -6.330 -14.954 1.00 92.25 204 PRO A CA 1
ATOM 1688 C C . PRO A 1 204 ? 3.940 -5.499 -14.023 1.00 92.25 204 PRO A C 1
ATOM 1690 O O . PRO A 1 204 ? 4.371 -4.407 -14.393 1.00 92.25 204 PRO A O 1
ATOM 1693 N N . VAL A 1 205 ? 4.267 -6.038 -12.845 1.00 92.75 205 VAL A N 1
ATOM 1694 C CA . VAL A 1 205 ? 5.147 -5.393 -11.855 1.00 92.75 205 VAL A CA 1
ATOM 1695 C C . VAL A 1 205 ? 6.374 -6.247 -11.569 1.00 92.75 205 VAL A C 1
ATOM 1697 O O . VAL A 1 205 ? 6.234 -7.370 -11.091 1.00 92.75 205 VAL A O 1
ATOM 1700 N N . TYR A 1 206 ? 7.564 -5.757 -11.891 1.00 92.38 206 TYR A N 1
ATOM 1701 C CA . TYR A 1 206 ? 8.830 -6.449 -11.669 1.00 92.38 206 TYR A CA 1
ATOM 1702 C C . TYR A 1 206 ? 9.528 -5.888 -10.432 1.00 92.38 206 TYR A C 1
ATOM 1704 O O . TYR A 1 206 ? 9.795 -4.685 -10.363 1.00 92.38 206 TYR A O 1
ATOM 1712 N N . VAL A 1 207 ? 9.826 -6.767 -9.477 1.00 91.50 207 VAL A N 1
ATOM 1713 C CA . VAL A 1 207 ? 10.660 -6.440 -8.319 1.00 91.50 207 VAL A CA 1
ATOM 1714 C C . VAL A 1 207 ? 12.112 -6.643 -8.727 1.00 91.50 207 VAL A C 1
ATOM 1716 O O . VAL A 1 207 ? 12.462 -7.732 -9.168 1.00 91.50 207 VAL A O 1
ATOM 1719 N N . VAL A 1 208 ? 12.946 -5.608 -8.653 1.00 92.31 208 VAL A N 1
ATOM 1720 C CA . VAL A 1 208 ? 14.288 -5.633 -9.277 1.00 92.31 208 VAL A CA 1
ATOM 1721 C C . VAL A 1 208 ? 15.436 -5.882 -8.300 1.00 92.31 208 VAL A C 1
ATOM 1723 O O . VAL A 1 208 ? 16.588 -5.954 -8.720 1.00 92.31 208 VAL A O 1
ATOM 1726 N N . ASP A 1 209 ? 15.126 -6.043 -7.013 1.00 88.56 209 ASP A N 1
ATOM 1727 C CA . ASP A 1 209 ? 16.102 -6.259 -5.943 1.00 88.56 209 ASP A CA 1
ATOM 1728 C C . ASP A 1 209 ? 15.562 -7.249 -4.892 1.00 88.56 209 ASP A C 1
ATOM 1730 O O . ASP A 1 209 ? 14.986 -6.855 -3.883 1.00 88.56 209 ASP A O 1
ATOM 1734 N N . GLU A 1 210 ? 15.697 -8.553 -5.160 1.00 85.56 210 GLU A N 1
ATOM 1735 C CA . GLU A 1 210 ? 15.274 -9.635 -4.250 1.00 85.56 210 GLU A CA 1
ATOM 1736 C C . GLU A 1 210 ? 16.149 -9.722 -3.000 1.00 85.56 210 GLU A C 1
ATOM 1738 O O . GLU A 1 210 ? 15.658 -10.105 -1.943 1.00 85.56 210 GLU A O 1
ATOM 1743 N N . GLU A 1 211 ? 17.422 -9.339 -3.105 1.00 86.44 211 GLU A N 1
ATOM 1744 C CA . GLU A 1 211 ? 18.344 -9.319 -1.966 1.00 86.44 211 GLU A CA 1
ATOM 1745 C C . GLU A 1 211 ? 18.078 -8.132 -1.028 1.00 86.44 211 GLU A C 1
ATOM 1747 O O . GLU A 1 211 ? 18.674 -8.052 0.045 1.00 86.44 211 GLU A O 1
ATOM 1752 N N . GLU A 1 212 ? 17.176 -7.224 -1.420 1.00 87.00 212 GLU A N 1
ATOM 1753 C CA . GLU A 1 212 ? 16.843 -6.000 -0.702 1.00 87.00 212 GLU A CA 1
ATOM 1754 C C . GLU A 1 212 ? 18.108 -5.214 -0.319 1.00 87.00 212 GLU A C 1
ATOM 1756 O O . GLU A 1 212 ? 18.259 -4.777 0.820 1.00 87.00 212 GLU A O 1
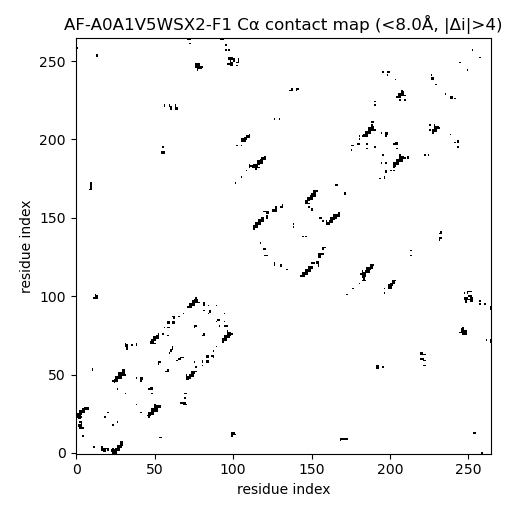ATOM 1761 N N . THR A 1 213 ? 19.032 -5.019 -1.269 1.00 89.50 213 THR A N 1
ATOM 1762 C CA . THR A 1 213 ? 20.343 -4.378 -1.021 1.00 89.50 213 THR A CA 1
ATOM 1763 C C . THR A 1 213 ? 20.244 -2.943 -0.488 1.00 89.50 213 THR A C 1
ATOM 1765 O O . THR A 1 213 ? 21.210 -2.394 0.040 1.00 89.50 213 THR A O 1
ATOM 1768 N N . TYR A 1 214 ? 19.057 -2.341 -0.580 1.00 87.06 214 TYR A N 1
ATOM 1769 C CA . TYR A 1 214 ? 18.709 -1.072 0.046 1.00 87.06 214 TYR A CA 1
ATOM 1770 C C . TYR A 1 214 ? 18.421 -1.163 1.557 1.00 87.06 214 TYR A C 1
ATOM 1772 O O . TYR A 1 214 ? 18.156 -0.124 2.157 1.00 87.06 214 TYR A O 1
ATOM 1780 N N . LYS A 1 215 ? 18.395 -2.336 2.196 1.00 88.19 215 LYS A N 1
ATOM 1781 C CA . LYS A 1 215 ? 18.068 -2.457 3.628 1.00 88.19 215 LYS A CA 1
ATOM 1782 C C . LYS A 1 215 ? 19.284 -2.315 4.528 1.00 88.19 215 LYS A C 1
ATOM 1784 O O . LYS A 1 215 ? 20.366 -2.816 4.238 1.00 88.19 215 LYS A O 1
ATOM 1789 N N . GLU A 1 216 ? 19.065 -1.674 5.666 1.00 87.88 216 GLU A N 1
ATOM 1790 C CA . GLU A 1 216 ? 20.002 -1.594 6.783 1.00 87.88 216 GLU A CA 1
ATOM 1791 C C . GLU A 1 216 ? 19.515 -2.429 7.979 1.00 87.88 216 GLU A C 1
ATOM 1793 O O . GLU A 1 216 ? 18.369 -2.884 8.051 1.00 87.88 216 GLU A O 1
ATOM 1798 N N . LEU A 1 217 ? 20.415 -2.677 8.936 1.00 86.06 217 LEU A N 1
ATOM 1799 C CA . LEU A 1 217 ? 20.080 -3.408 10.156 1.00 86.06 217 LEU A CA 1
ATOM 1800 C C . LEU A 1 217 ? 19.022 -2.637 10.961 1.00 86.06 217 LEU A C 1
ATOM 1802 O O . LEU A 1 217 ? 19.254 -1.502 11.364 1.00 86.06 217 LEU A O 1
ATOM 1806 N N . GLY A 1 218 ? 17.900 -3.293 11.261 1.00 84.56 218 GLY A N 1
ATOM 1807 C CA . GLY A 1 218 ? 16.780 -2.697 11.997 1.00 84.56 218 GLY A CA 1
ATOM 1808 C C . GLY A 1 218 ? 15.635 -2.212 11.107 1.00 84.56 218 GLY A C 1
ATOM 1809 O O . GLY A 1 218 ? 14.579 -1.856 11.632 1.00 84.56 218 GLY A O 1
ATOM 1810 N N . ASP A 1 219 ? 15.804 -2.254 9.784 1.00 87.00 219 ASP A N 1
ATOM 1811 C CA . ASP A 1 219 ? 14.725 -1.965 8.845 1.00 87.00 219 ASP A CA 1
ATOM 1812 C C . ASP A 1 219 ? 13.605 -3.016 8.952 1.00 87.00 219 ASP A C 1
ATOM 1814 O O . ASP A 1 219 ? 13.894 -4.215 9.049 1.00 87.00 219 ASP A O 1
ATOM 1818 N N . PRO A 1 220 ? 12.322 -2.605 8.893 1.00 85.94 220 PRO A N 1
ATOM 1819 C CA . PRO A 1 220 ? 11.213 -3.532 8.998 1.00 85.94 220 PRO A CA 1
ATOM 1820 C C . PRO A 1 220 ? 11.198 -4.526 7.834 1.00 85.94 220 PRO A C 1
ATOM 1822 O O . PRO A 1 220 ? 11.452 -4.196 6.669 1.00 85.94 220 PRO A O 1
ATOM 1825 N N . VAL A 1 221 ? 10.843 -5.761 8.162 1.00 88.06 221 VAL A N 1
ATOM 1826 C CA . VAL A 1 221 ? 10.476 -6.809 7.216 1.00 88.06 221 VAL A CA 1
ATOM 1827 C C . VAL A 1 221 ? 9.108 -6.472 6.625 1.00 88.06 221 VAL A C 1
ATOM 1829 O O . VAL A 1 221 ? 8.205 -6.029 7.334 1.00 88.06 221 VAL A O 1
ATOM 1832 N N . ARG A 1 222 ? 8.952 -6.645 5.313 1.00 81.12 222 ARG A N 1
ATOM 1833 C CA . ARG A 1 222 ? 7.723 -6.293 4.592 1.00 81.12 222 ARG A CA 1
ATOM 1834 C C . ARG A 1 222 ? 6.997 -7.524 4.083 1.00 81.12 222 ARG A C 1
ATOM 1836 O O . ARG A 1 222 ? 7.538 -8.628 4.099 1.00 81.12 222 ARG A O 1
ATOM 1843 N N . VAL A 1 223 ? 5.769 -7.309 3.613 1.00 83.00 223 VAL A N 1
ATOM 1844 C CA . VAL A 1 223 ? 4.935 -8.369 3.042 1.00 83.00 223 VAL A CA 1
ATOM 1845 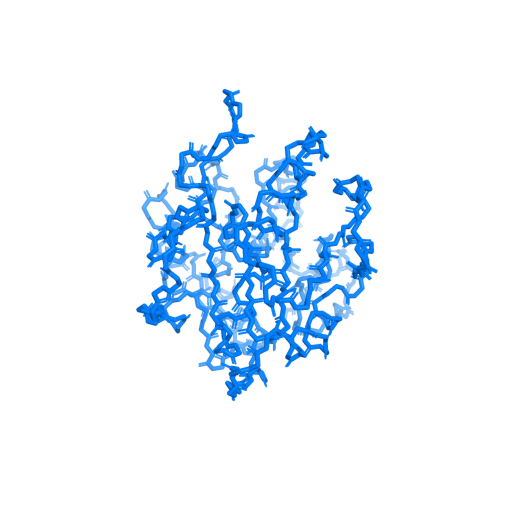C C . VAL A 1 223 ? 5.694 -9.097 1.929 1.00 83.00 223 VAL A C 1
ATOM 1847 O O . VAL A 1 223 ? 6.095 -8.453 0.957 1.00 83.00 223 VAL A O 1
ATOM 1850 N N . PRO A 1 224 ? 5.864 -10.426 2.025 1.00 71.75 224 PRO A N 1
ATOM 1851 C CA . PRO A 1 224 ? 6.642 -11.200 1.065 1.00 71.75 224 PRO A CA 1
ATOM 1852 C C . PRO A 1 224 ? 5.834 -11.489 -0.211 1.00 71.75 224 PRO A C 1
ATOM 1854 O O . PRO A 1 224 ? 5.500 -12.635 -0.516 1.00 71.75 224 PRO A O 1
ATOM 1857 N N . ILE A 1 225 ? 5.504 -10.454 -0.985 1.00 76.38 225 ILE A N 1
ATOM 1858 C CA . ILE A 1 225 ? 4.837 -10.597 -2.289 1.00 76.38 225 ILE A CA 1
ATOM 1859 C C . ILE A 1 225 ? 5.895 -10.746 -3.390 1.00 76.38 225 ILE A C 1
ATOM 1861 O O . ILE A 1 225 ? 6.090 -9.878 -4.238 1.00 76.38 225 ILE A O 1
ATOM 1865 N N . ASN A 1 226 ? 6.601 -11.879 -3.365 1.00 63.31 226 ASN A N 1
ATOM 1866 C CA . ASN A 1 226 ? 7.838 -12.078 -4.130 1.00 63.31 226 ASN A CA 1
ATOM 1867 C C . ASN A 1 226 ? 7.711 -13.141 -5.229 1.00 63.31 226 ASN A C 1
ATOM 1869 O O . ASN A 1 226 ? 8.508 -14.070 -5.304 1.00 63.31 226 ASN A O 1
ATOM 1873 N N . ASN A 1 227 ? 6.718 -13.034 -6.116 1.00 66.12 227 ASN A N 1
ATOM 1874 C CA . ASN A 1 227 ? 6.621 -13.940 -7.272 1.00 66.12 227 ASN A CA 1
ATOM 1875 C C . ASN A 1 227 ? 6.973 -13.281 -8.621 1.00 66.12 227 ASN A C 1
ATOM 1877 O O . ASN A 1 227 ? 6.781 -13.900 -9.672 1.00 66.12 227 ASN A O 1
ATOM 1881 N N . THR A 1 228 ? 7.481 -12.044 -8.605 1.00 72.94 228 THR A N 1
ATOM 1882 C CA . THR A 1 228 ? 7.858 -11.285 -9.809 1.00 72.94 228 THR A CA 1
ATOM 1883 C C . THR A 1 228 ? 9.244 -10.650 -9.716 1.00 72.94 228 THR A C 1
ATOM 1885 O O . THR A 1 228 ? 9.455 -9.555 -10.243 1.00 72.94 228 THR A O 1
ATOM 1888 N N . TYR A 1 229 ? 10.194 -11.335 -9.069 1.00 86.56 229 TYR A N 1
ATOM 1889 C CA . TYR A 1 229 ? 11.589 -10.910 -9.117 1.00 86.56 229 TYR A CA 1
ATOM 1890 C C . TYR A 1 229 ? 12.121 -10.927 -10.556 1.00 86.56 229 TYR A C 1
ATOM 1892 O O . TYR A 1 229 ? 11.819 -11.824 -11.349 1.00 86.56 229 TYR A O 1
ATOM 1900 N N . LEU A 1 230 ? 12.903 -9.905 -10.879 1.00 88.88 230 LEU A N 1
ATOM 1901 C CA . LEU A 1 230 ? 13.637 -9.752 -12.117 1.00 88.88 230 LEU A CA 1
ATOM 1902 C C . LEU A 1 230 ? 15.050 -9.296 -11.780 1.00 88.88 230 LEU A C 1
ATOM 1904 O O . LEU A 1 230 ? 15.260 -8.149 -11.385 1.00 88.88 230 LEU A O 1
ATOM 1908 N N . LYS A 1 231 ? 16.034 -10.143 -12.064 1.00 91.62 231 LYS A N 1
ATOM 1909 C CA . LYS A 1 231 ? 17.413 -9.682 -12.128 1.00 91.62 231 LYS A CA 1
ATOM 1910 C C . LYS A 1 231 ? 17.581 -8.772 -13.345 1.00 91.62 231 LYS A C 1
ATOM 1912 O O . LYS A 1 231 ? 17.230 -9.135 -14.469 1.00 91.62 231 LYS A O 1
ATOM 1917 N N . ILE A 1 232 ? 18.093 -7.562 -13.130 1.00 93.88 232 ILE A N 1
ATOM 1918 C CA . ILE A 1 232 ? 18.264 -6.577 -14.204 1.00 93.88 232 ILE A CA 1
ATOM 1919 C C . ILE A 1 232 ? 19.191 -7.148 -15.292 1.00 93.88 232 ILE A C 1
ATOM 1921 O O . ILE A 1 232 ? 20.264 -7.668 -14.993 1.00 93.88 232 ILE A O 1
ATOM 1925 N N . GLY A 1 233 ? 18.763 -7.058 -16.554 1.00 92.25 233 GLY A N 1
ATOM 1926 C CA . GLY A 1 233 ? 19.449 -7.638 -17.713 1.00 92.25 233 GLY A CA 1
ATOM 1927 C C . GLY A 1 233 ? 18.879 -8.981 -18.173 1.00 92.25 233 GLY A C 1
ATOM 1928 O O . GLY A 1 233 ? 19.158 -9.406 -19.294 1.00 92.25 233 GLY A O 1
ATOM 1929 N N . GLU A 1 234 ? 18.053 -9.644 -17.361 1.00 93.38 234 GLU A N 1
ATOM 1930 C CA . GLU A 1 234 ? 17.385 -10.875 -17.775 1.00 93.38 234 GLU A CA 1
ATOM 1931 C C . GLU A 1 234 ? 16.175 -10.617 -18.679 1.00 93.38 234 GLU A C 1
ATOM 1933 O O . GLU A 1 234 ? 15.609 -9.526 -18.765 1.00 93.38 234 GLU A O 1
ATOM 1938 N N . LYS A 1 235 ? 15.742 -11.660 -19.390 1.00 90.75 235 LYS A N 1
ATOM 1939 C CA . LYS A 1 235 ? 14.549 -11.572 -20.228 1.00 90.75 235 LYS A CA 1
ATOM 1940 C C . LYS A 1 235 ? 13.321 -11.323 -19.352 1.00 90.75 235 LYS A C 1
ATOM 1942 O O . LYS A 1 235 ? 13.045 -12.099 -18.443 1.00 90.75 235 LYS A O 1
ATOM 1947 N N . LEU A 1 236 ? 12.516 -10.325 -19.712 1.00 88.81 236 LEU A N 1
ATOM 1948 C CA . LEU A 1 236 ? 11.221 -10.093 -19.075 1.00 88.81 236 LEU A CA 1
ATOM 1949 C C . LEU A 1 236 ? 10.297 -11.297 -19.288 1.00 88.81 236 LEU A C 1
ATOM 1951 O O . LEU A 1 236 ? 9.818 -11.558 -20.398 1.00 88.81 236 LEU A O 1
ATOM 1955 N N . LEU A 1 237 ? 10.076 -12.056 -18.220 1.00 80.81 237 LEU A N 1
ATOM 1956 C CA . LEU A 1 237 ? 9.197 -13.215 -18.234 1.00 80.81 237 LEU A CA 1
ATOM 1957 C C . LEU A 1 237 ? 7.746 -12.788 -18.037 1.00 80.81 237 LEU A C 1
ATOM 1959 O O . LEU A 1 237 ? 7.434 -11.857 -17.295 1.00 80.81 237 LEU A O 1
ATOM 1963 N N . LYS A 1 238 ? 6.832 -13.527 -18.673 1.00 78.25 238 LYS A N 1
ATOM 1964 C CA . LYS A 1 238 ? 5.402 -13.370 -18.413 1.00 78.25 238 LYS A CA 1
ATOM 1965 C C . LYS A 1 238 ? 5.136 -13.695 -16.944 1.00 78.25 238 LYS A C 1
ATOM 1967 O O . LYS A 1 238 ? 5.391 -14.812 -16.500 1.00 78.25 238 LYS A O 1
ATOM 1972 N N . GLN A 1 239 ? 4.606 -12.722 -16.216 1.00 75.00 239 GLN A N 1
ATOM 1973 C CA . GLN A 1 239 ? 4.366 -12.858 -14.786 1.00 75.00 239 GLN A CA 1
ATOM 1974 C C . GLN A 1 239 ? 3.283 -13.893 -14.495 1.00 75.00 239 GLN A C 1
ATOM 1976 O O . GLN A 1 239 ? 2.275 -13.979 -15.207 1.00 75.00 239 GLN A O 1
ATOM 1981 N N . LYS A 1 240 ? 3.480 -14.657 -13.417 1.00 72.44 240 LYS A N 1
ATOM 1982 C CA . LYS A 1 240 ? 2.395 -15.425 -12.810 1.00 72.44 240 LYS A CA 1
ATOM 1983 C C . LYS A 1 240 ? 1.470 -14.429 -12.106 1.00 72.44 240 LYS A C 1
ATOM 1985 O O . LYS A 1 240 ? 1.952 -13.695 -11.244 1.00 72.44 240 LYS A O 1
ATOM 1990 N N . PRO A 1 241 ? 0.176 -14.366 -12.465 1.00 73.81 241 PRO A N 1
ATOM 1991 C CA . PRO A 1 241 ? -0.754 -13.470 -11.795 1.00 73.81 241 PRO A CA 1
ATOM 1992 C C . PRO A 1 241 ? -0.762 -13.743 -10.291 1.00 73.81 241 PRO A C 1
ATOM 1994 O O . PRO A 1 241 ? -0.835 -14.899 -9.875 1.00 73.81 241 PRO A O 1
ATOM 1997 N N . ILE A 1 242 ? -0.691 -12.679 -9.496 1.00 84.56 242 ILE A N 1
ATOM 1998 C CA . ILE A 1 242 ? -1.036 -12.743 -8.077 1.00 84.56 242 ILE A CA 1
ATOM 1999 C C . ILE A 1 242 ? -2.546 -12.638 -7.982 1.00 84.56 242 ILE A C 1
ATOM 2001 O O . ILE A 1 242 ? -3.154 -11.770 -8.618 1.00 84.56 242 ILE A O 1
ATOM 2005 N N . ASP A 1 243 ? -3.141 -13.526 -7.197 1.00 88.19 243 ASP A N 1
ATOM 2006 C CA . ASP A 1 243 ? -4.539 -13.399 -6.827 1.00 88.19 243 ASP A CA 1
ATOM 2007 C C . ASP A 1 243 ? -4.693 -12.280 -5.790 1.00 88.19 243 ASP A C 1
ATOM 2009 O O . ASP A 1 243 ? -4.618 -12.497 -4.580 1.00 88.19 243 ASP A O 1
ATOM 2013 N N . MET A 1 244 ? -4.845 -11.053 -6.288 1.00 92.00 244 MET A N 1
ATOM 2014 C CA . MET A 1 244 ? -5.002 -9.868 -5.448 1.00 92.00 244 MET A CA 1
ATOM 2015 C C . MET A 1 244 ? -6.297 -9.885 -4.633 1.00 92.00 244 MET A C 1
ATOM 2017 O O . MET A 1 244 ? -6.378 -9.138 -3.664 1.00 92.00 244 MET A O 1
ATOM 2021 N N . ASP A 1 245 ? -7.277 -10.732 -4.963 1.00 92.44 245 ASP A N 1
ATOM 2022 C CA . ASP A 1 245 ? -8.548 -10.777 -4.234 1.00 92.44 245 ASP A CA 1
ATOM 2023 C C . ASP A 1 245 ? -8.378 -11.394 -2.828 1.00 92.44 245 ASP A C 1
ATOM 2025 O O . ASP A 1 245 ? -9.167 -11.099 -1.932 1.00 92.44 245 ASP A O 1
ATOM 2029 N N . ARG A 1 246 ? -7.294 -12.155 -2.588 1.00 93.31 246 ARG A N 1
ATOM 2030 C CA . ARG A 1 246 ? -6.885 -12.595 -1.237 1.00 93.31 246 ARG A CA 1
ATOM 2031 C C . ARG A 1 246 ? -6.317 -11.461 -0.381 1.00 93.31 246 ARG A C 1
ATOM 2033 O O . ARG A 1 246 ? -6.461 -11.472 0.839 1.00 93.31 246 ARG A O 1
ATOM 2040 N N . TYR A 1 247 ? -5.661 -10.489 -1.013 1.00 94.31 247 TYR A N 1
ATOM 2041 C CA . TYR A 1 247 ? -5.001 -9.380 -0.321 1.00 94.31 247 TYR A CA 1
ATOM 2042 C C . TYR A 1 247 ? -5.884 -8.136 -0.204 1.00 94.31 247 TYR A C 1
ATOM 2044 O O . TYR A 1 247 ? -5.726 -7.356 0.729 1.00 94.31 247 TYR A O 1
ATOM 2052 N N . ILE A 1 248 ? -6.802 -7.928 -1.149 1.00 96.00 248 ILE A N 1
ATOM 2053 C CA . ILE A 1 248 ? -7.689 -6.767 -1.196 1.00 96.00 248 ILE A CA 1
ATOM 2054 C C . ILE A 1 248 ? -9.091 -7.253 -1.554 1.00 96.00 248 ILE A C 1
ATOM 2056 O O . ILE A 1 248 ? -9.408 -7.512 -2.718 1.00 96.00 248 ILE A O 1
ATOM 2060 N N . LYS A 1 249 ? -9.953 -7.330 -0.541 1.00 97.00 249 LYS A N 1
ATOM 2061 C CA . LYS A 1 249 ? -11.369 -7.639 -0.710 1.00 97.00 249 LYS A CA 1
ATOM 2062 C C . LYS A 1 249 ? -12.034 -6.558 -1.563 1.00 97.00 249 LYS A C 1
ATOM 2064 O O . LYS A 1 249 ? -11.988 -5.377 -1.225 1.00 97.00 249 LYS A O 1
ATOM 2069 N N . ARG A 1 250 ? -12.727 -6.982 -2.623 1.00 95.88 250 ARG A N 1
ATOM 2070 C CA . ARG A 1 250 ? -13.587 -6.133 -3.464 1.00 95.88 250 ARG A CA 1
ATOM 2071 C C . ARG A 1 250 ? -14.906 -6.863 -3.771 1.00 95.88 250 ARG A C 1
ATOM 2073 O O . ARG A 1 250 ? -14.855 -8.045 -4.112 1.00 95.88 250 ARG A O 1
ATOM 2080 N N . PRO A 1 251 ? -16.082 -6.221 -3.646 1.00 96.56 251 PRO A N 1
ATOM 2081 C CA . PRO A 1 251 ? -16.269 -4.848 -3.180 1.00 96.56 251 PRO A CA 1
ATOM 2082 C C . PRO A 1 251 ? -15.930 -4.705 -1.693 1.00 96.56 251 PRO A C 1
ATOM 2084 O O . PRO A 1 251 ? -16.042 -5.671 -0.923 1.00 96.56 251 PRO A O 1
ATOM 2087 N N . SER A 1 252 ? -15.528 -3.503 -1.299 1.00 97.56 252 SER A N 1
ATOM 2088 C CA . SER A 1 252 ? -15.337 -3.146 0.099 1.00 97.56 252 SER A CA 1
ATOM 2089 C C . SER A 1 252 ? -16.660 -3.164 0.878 1.00 97.56 252 SER A C 1
ATOM 2091 O O . SER A 1 252 ? -17.754 -3.129 0.308 1.00 97.56 252 SER A O 1
ATOM 2093 N N . LEU A 1 253 ? -16.579 -3.298 2.202 1.00 97.88 253 LEU A N 1
ATOM 2094 C CA . LEU A 1 253 ? -17.744 -3.170 3.075 1.00 97.88 25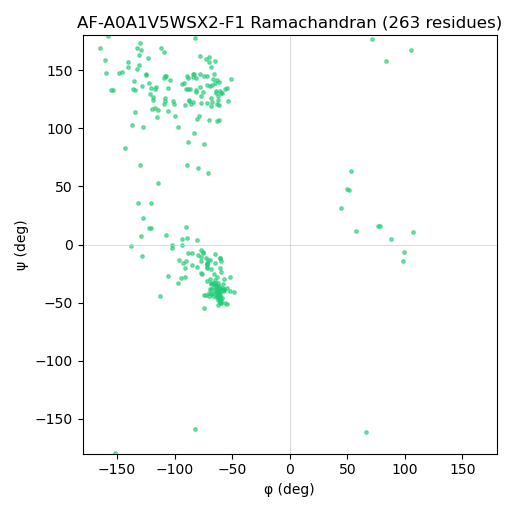3 LEU A CA 1
ATOM 2095 C C . LEU A 1 253 ? -18.150 -1.701 3.203 1.00 97.88 253 LEU A C 1
ATOM 2097 O O . LEU A 1 253 ? -17.298 -0.813 3.248 1.00 97.88 253 LEU A O 1
ATOM 2101 N N . SER A 1 254 ? -19.455 -1.450 3.310 1.00 96.62 254 SER A N 1
ATOM 2102 C CA . SER A 1 254 ? -19.967 -0.114 3.605 1.00 96.62 254 SER A CA 1
ATOM 2103 C C . SER A 1 254 ? -19.655 0.292 5.046 1.00 96.62 254 SER A C 1
ATOM 2105 O O . SER A 1 254 ? -19.489 -0.552 5.932 1.00 96.62 254 SER A O 1
ATOM 2107 N N . LEU A 1 255 ? -19.633 1.604 5.291 1.00 95.44 255 LEU A N 1
ATOM 2108 C CA . LEU A 1 255 ? -19.392 2.155 6.622 1.00 95.44 255 LEU A CA 1
ATOM 2109 C C . LEU A 1 255 ? -20.405 1.644 7.656 1.00 95.44 255 LE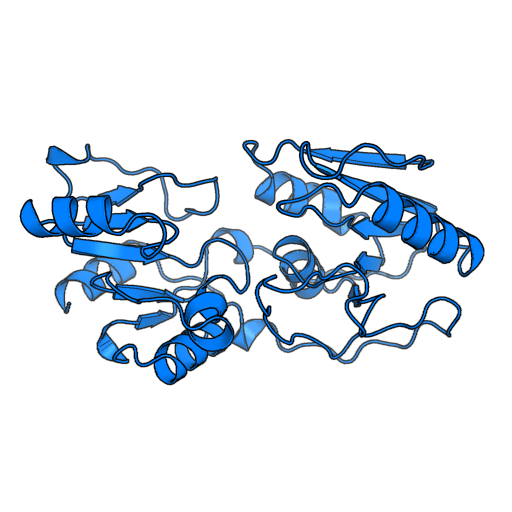U A C 1
ATOM 2111 O O . LEU A 1 255 ? -20.013 1.327 8.771 1.00 95.44 255 LEU A O 1
ATOM 2115 N N . ASP A 1 256 ? -21.680 1.489 7.288 1.00 95.19 256 ASP A N 1
ATOM 2116 C CA . ASP A 1 256 ? -22.714 0.993 8.206 1.00 95.19 256 ASP A CA 1
ATOM 2117 C C . ASP A 1 256 ? -22.403 -0.408 8.745 1.00 95.19 256 ASP A C 1
ATOM 2119 O O . ASP A 1 256 ? -22.599 -0.667 9.931 1.00 95.19 256 ASP A O 1
ATOM 2123 N N . ILE A 1 257 ? -21.868 -1.298 7.899 1.00 97.25 257 ILE A N 1
ATOM 2124 C CA . ILE A 1 257 ? -21.467 -2.652 8.306 1.00 97.25 257 ILE A CA 1
ATOM 2125 C C . ILE A 1 257 ? -20.263 -2.583 9.250 1.00 97.25 257 ILE A C 1
ATOM 2127 O O . ILE A 1 257 ? -20.232 -3.282 10.262 1.00 97.25 257 ILE A O 1
ATOM 2131 N N . ILE A 1 258 ? -19.289 -1.721 8.942 1.00 97.38 258 ILE A N 1
ATOM 2132 C CA . ILE A 1 258 ? -18.110 -1.509 9.789 1.00 97.38 258 ILE A CA 1
ATOM 2133 C C . ILE A 1 258 ? -18.548 -0.999 11.167 1.00 97.38 258 ILE A C 1
ATOM 2135 O O . ILE A 1 258 ? -18.160 -1.563 12.187 1.00 97.38 258 ILE A O 1
ATOM 2139 N N . LEU A 1 259 ? -19.398 0.030 11.207 1.00 95.69 259 LEU A N 1
ATOM 2140 C CA . LEU A 1 259 ? -19.923 0.604 12.446 1.00 95.69 259 LEU A CA 1
ATOM 2141 C C . LEU A 1 259 ? -20.764 -0.404 13.237 1.00 95.69 259 LEU A C 1
ATOM 2143 O O . LEU A 1 259 ? -20.707 -0.399 14.465 1.00 95.69 259 LEU A O 1
ATOM 2147 N N . ASP A 1 260 ? -21.526 -1.276 12.578 1.00 96.81 260 ASP A N 1
ATOM 2148 C CA . ASP A 1 260 ? -22.284 -2.321 13.268 1.00 96.81 260 ASP A CA 1
ATOM 2149 C C . ASP A 1 260 ? -21.369 -3.362 13.918 1.00 96.81 260 ASP A C 1
ATOM 2151 O O . ASP A 1 260 ? -21.531 -3.662 15.100 1.00 96.81 260 ASP A O 1
ATOM 2155 N N . TRP A 1 261 ? -20.335 -3.815 13.204 1.00 97.88 261 TRP A N 1
ATOM 2156 C CA . TRP A 1 261 ? -19.312 -4.700 13.761 1.00 97.88 261 TRP A CA 1
ATOM 2157 C C . TRP A 1 261 ? -18.611 -4.084 14.976 1.00 97.88 261 TRP A C 1
ATOM 2159 O O . TRP A 1 261 ? -18.407 -4.766 15.975 1.00 97.88 261 TRP A O 1
ATOM 2169 N N . THR A 1 262 ? -18.323 -2.776 14.976 1.00 96.81 262 THR A N 1
ATOM 2170 C CA . THR A 1 262 ? -17.694 -2.163 16.159 1.00 96.81 262 THR A CA 1
ATOM 2171 C C . THR A 1 262 ? -18.537 -2.282 17.430 1.00 96.81 262 THR A C 1
ATOM 2173 O O . THR A 1 262 ? -17.982 -2.189 18.521 1.00 96.81 262 THR A O 1
ATOM 2176 N N . LYS A 1 263 ? -19.853 -2.523 17.347 1.00 95.94 263 LYS A N 1
ATOM 2177 C CA . LYS A 1 263 ? -20.709 -2.751 18.526 1.00 95.94 263 LYS A CA 1
ATOM 2178 C C . LYS A 1 263 ? -20.461 -4.104 19.191 1.00 95.94 263 LYS A C 1
ATOM 2180 O O . LYS A 1 263 ? -20.848 -4.270 20.342 1.00 95.94 263 LYS A O 1
ATOM 2185 N N . THR A 1 264 ? -19.855 -5.056 18.481 1.00 95.88 264 THR A N 1
ATOM 2186 C CA . THR A 1 264 ? -19.560 -6.398 19.004 1.00 95.88 264 THR A CA 1
ATOM 2187 C C . THR A 1 264 ? -18.211 -6.485 19.715 1.00 95.88 264 THR A C 1
ATOM 2189 O O . THR A 1 264 ? -17.898 -7.537 20.269 1.00 95.88 264 THR A O 1
ATOM 2192 N N . LEU A 1 265 ? -17.412 -5.414 19.656 1.00 93.75 265 LEU A N 1
ATOM 2193 C CA . LEU A 1 265 ? -16.113 -5.286 20.321 1.00 93.75 265 LEU A CA 1
ATOM 2194 C C . LEU A 1 265 ? -16.242 -4.847 21.780 1.00 93.75 265 LEU A C 1
ATOM 2196 O O . LEU A 1 265 ? -17.113 -3.985 22.056 1.00 93.75 265 LEU A O 1
#

pLDDT: mean 91.72, std 6.88, range [63.31, 98.69]

Sequence (265 aa):
MRYYVYNHHNFWQWGIPDSSLTESDIVFMWADFPFRNEVKTLQAMGKKVIVYEHGFGALFDYELNNRDFIADGYLALGDESRDSLIRAGVDSNKILVTGNPIYDDIKKSKHTGNKALYVALHWFRDVQEYNQIVFNQLREAYPQFDWTVKLTDKTGDISAPKKWFNNVEDNILEDIKEKLPKYDMVFTPNPSTFESFARLMGIPVYVVDEEETYKELGDPVRVPINNTYLKIGEKLLKQKPIDMDRYIKRPSLSLDIILDWTKTL

Nearest PDB structures (foldseek):
  6y6g-assembly1_A  TM=4.525E-01  e=3.399E-05  Salmonella enterica subsp. enterica serovar Typhimurium str. LT2
  4wac-assembly1_A  TM=4.951E-01  e=1.257E-04  Staphylococcus aureus
  8p1x-assembly1_AAA  TM=5.095E-01  e=2.201E-04  Staphylococcus epidermidis
  4x7r-assembly2_B  TM=4.920E-01  e=2.201E-04  Staphylococcus aureus subsp. aureus 21178
  4nc9-assembly6_D  TM=3.886E-01  e=9.857E-01  Mycolicibacterium smegmatis MC2 155

Secondary structure (DSSP, 8-state):
--EEEES-TTT--S---SS-TTT-SEEEES-SGGGHHHHHHHHHTTPEEEEE--STTTTHHHHHTT----SSEEEESSHHHHHHHHHHT--GGGEEE---GGGTT-------S-EEEEE----SS--HHHHHHHHHHHHHH-TTSEEEEEEETTS-----SSEEEE-TTS-HHHHHHHHGGG-SEEEESS--HHHHHHHHTT--EEE--TT-TT--TTPPP-----S-B--TTS--PPPPPP-GGGTS-SSPPPHHHHHHHHTT-

Mean predicted aligned error: 4.38 Å

Foldseek 3Di:
DFEQEPPCLLQAAQDHGPDDLLPHQEYEYQDDQVVVVVQVVSVVSNHQYEHEPDWFFNLLLCQQVVGDDDGQAYEAQFQVSLVSVVNSPDDSLRYDDFFHQLLQPQAADAFDDQEEEEEADQDPDACQVVRQVLVVLQCVLCVRHPYEYEEEPRHDDHDDPHYDYDYSSDNVSVVLSVCVVVGRAYEYCDDINSVLSCLSRVRHYENAHPVPVVDDPPDTDTDCPDQHYDHRNDDRDDGDRDPCCRRGPPPGDRPVVVVVSSVVD

Solvent-accessible surface area (backbone atoms only — not comparable to full-atom values): 15118 Å² total; per-residue (Å²): 133,42,36,21,66,48,79,49,83,83,64,67,60,81,66,80,62,90,39,51,71,87,69,20,46,31,37,38,28,55,65,44,61,93,39,54,66,59,54,52,51,41,44,74,71,69,30,45,39,32,31,36,52,53,50,63,56,47,46,33,38,33,43,62,56,69,46,67,88,80,54,64,28,37,37,19,34,6,60,54,36,44,55,29,32,43,74,51,66,47,60,69,90,37,49,43,74,30,25,50,58,85,59,52,81,61,58,67,54,90,52,84,70,46,32,32,34,38,45,54,62,64,57,103,53,92,48,32,68,60,44,44,52,54,52,50,51,47,47,68,57,46,67,83,43,53,61,31,37,40,43,37,81,59,22,58,82,68,98,63,96,31,76,46,76,46,52,81,88,47,74,50,70,62,52,45,67,70,53,53,80,74,37,26,30,38,35,24,61,61,89,40,48,72,48,54,54,36,52,53,29,49,27,53,62,33,30,53,35,87,83,43,83,88,64,60,94,87,61,78,55,72,70,86,81,74,77,34,70,38,65,81,70,60,82,89,68,87,72,70,82,74,72,54,63,48,51,40,32,68,73,35,64,56,58,69,60,54,59,55,55,57,70,78,98

Radius of gyration: 19.31 Å; Cα contacts (8 Å, |Δi|>4): 479; chains: 1; bounding box: 45×31×55 Å